Protein AF-A0A3P8GX18-F1 (afdb_monomer)

Secondary structure (DSSP, 8-state):
---PPTT-EEEE----B-SS-B-PPPPPEEEEPPPPP-----EEEEEEEEETTEEEEEEE-TTSS--HHHHTTEEEEEEEEEEEESTTPPPEEEEEETHHHH--SSSSS------TTTTSHHHHHHHT---TT---EEEEEEEGGGTEEEEEE--PPTT-EEEEEEEEEETTEEEEEPSSPEEEEPPPTT--

Organism: NCBI:txid31246

Structure (mmCIF, N/CA/C/O backbone):
data_AF-A0A3P8GX18-F1
#
_entry.id   AF-A0A3P8GX18-F1
#
loop_
_atom_site.group_PDB
_atom_site.id
_atom_site.type_symbol
_atom_site.label_atom_id
_atom_site.label_alt_id
_atom_site.label_comp_id
_atom_site.label_asym_id
_atom_site.label_entity_id
_atom_site.label_seq_id
_atom_site.pdbx_PDB_ins_code
_atom_site.Cartn_x
_atom_site.Cartn_y
_atom_site.Cartn_z
_atom_site.occupancy
_atom_site.B_iso_or_equiv
_atom_site.auth_seq_id
_atom_site.auth_comp_id
_atom_site.auth_asym_id
_atom_site.auth_atom_id
_atom_site.pdbx_PDB_model_num
ATOM 1 N N . MET A 1 1 ? 20.026 -8.837 -23.901 1.00 61.16 1 MET A N 1
ATOM 2 C CA . MET A 1 1 ? 20.054 -7.470 -23.339 1.00 61.16 1 MET A CA 1
ATOM 3 C C . MET A 1 1 ? 19.454 -7.540 -21.953 1.00 61.16 1 MET A C 1
ATOM 5 O O . MET A 1 1 ? 18.332 -8.012 -21.827 1.00 61.16 1 MET A O 1
ATOM 9 N N . THR A 1 2 ? 20.207 -7.160 -20.931 1.00 68.31 2 THR A N 1
ATOM 10 C CA . THR A 1 2 ? 19.733 -7.075 -19.543 1.00 68.31 2 THR A CA 1
ATOM 11 C C . THR A 1 2 ? 19.572 -5.599 -19.162 1.00 68.31 2 THR A C 1
ATOM 13 O O . THR A 1 2 ? 20.116 -4.732 -19.844 1.00 68.31 2 THR A O 1
ATOM 16 N N . ASN A 1 3 ? 18.796 -5.302 -18.116 1.00 77.44 3 ASN A N 1
ATOM 17 C CA . ASN A 1 3 ? 18.597 -3.948 -17.565 1.00 77.44 3 ASN A CA 1
ATOM 18 C C . ASN A 1 3 ? 17.880 -2.935 -18.486 1.00 77.44 3 ASN A C 1
ATOM 20 O O . ASN A 1 3 ? 18.123 -1.732 -18.4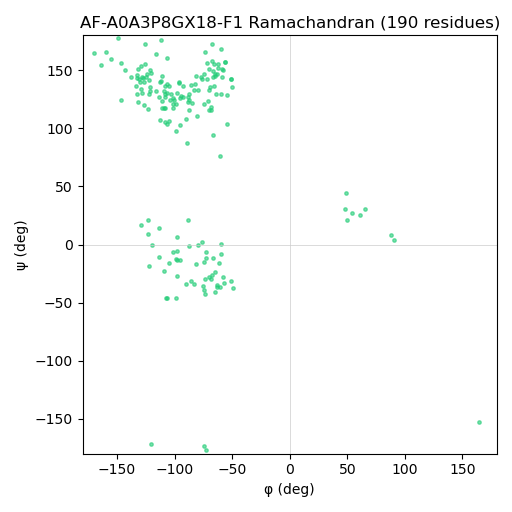06 1.00 77.44 3 ASN A O 1
ATOM 24 N N . LEU A 1 4 ? 16.972 -3.395 -19.353 1.00 83.06 4 LEU A N 1
ATOM 25 C CA . LEU A 1 4 ? 16.067 -2.490 -20.069 1.00 83.06 4 LEU A CA 1
ATOM 26 C C . LEU A 1 4 ? 15.015 -1.925 -19.105 1.00 83.06 4 LEU A C 1
ATOM 28 O O . LEU A 1 4 ? 14.507 -2.654 -18.253 1.00 83.06 4 LEU A O 1
ATOM 32 N N . LYS A 1 5 ? 14.644 -0.651 -19.267 1.00 80.12 5 LYS A N 1
ATOM 33 C CA . LYS A 1 5 ? 13.566 -0.030 -18.492 1.00 80.12 5 LYS A CA 1
ATOM 34 C C . LYS A 1 5 ? 12.236 -0.730 -18.828 1.00 80.12 5 LYS A C 1
ATOM 36 O O . LYS A 1 5 ? 11.932 -0.890 -20.011 1.00 80.12 5 LYS A O 1
ATOM 41 N N . PRO A 1 6 ? 11.441 -1.167 -17.838 1.00 79.12 6 PRO A N 1
ATOM 42 C CA . PRO A 1 6 ? 10.083 -1.671 -18.047 1.00 79.12 6 PRO A CA 1
ATOM 43 C C . PRO A 1 6 ? 9.166 -0.683 -18.767 1.00 79.12 6 PRO A C 1
ATOM 45 O O . PRO A 1 6 ? 9.405 0.527 -18.740 1.00 79.12 6 PRO A O 1
ATOM 48 N N . SER A 1 7 ? 8.113 -1.201 -19.405 1.00 78.75 7 SER A N 1
ATOM 49 C CA . SER A 1 7 ? 7.120 -0.426 -20.172 1.00 78.75 7 SER A CA 1
ATOM 50 C C . SER A 1 7 ? 7.716 0.557 -21.193 1.00 78.75 7 SER A C 1
ATOM 52 O O . SER A 1 7 ? 7.047 1.505 -21.604 1.00 78.75 7 SER A O 1
ATOM 54 N N . THR A 1 8 ? 8.961 0.352 -21.620 1.00 84.75 8 THR A N 1
ATOM 55 C CA . THR A 1 8 ? 9.724 1.309 -22.423 1.00 84.75 8 THR A CA 1
ATOM 56 C C . THR A 1 8 ? 9.862 0.804 -23.846 1.00 84.75 8 THR A C 1
ATOM 58 O O . THR A 1 8 ? 10.127 -0.372 -24.103 1.00 84.75 8 THR A O 1
ATOM 61 N N . ARG A 1 9 ? 9.666 1.722 -24.788 1.00 92.88 9 ARG A N 1
ATOM 62 C CA . ARG A 1 9 ? 9.771 1.464 -26.216 1.00 92.88 9 ARG A CA 1
ATOM 63 C C . ARG A 1 9 ? 11.208 1.683 -26.675 1.00 92.88 9 ARG A C 1
ATOM 65 O O . ARG A 1 9 ? 11.749 2.773 -26.514 1.00 92.88 9 ARG A O 1
ATOM 72 N N . TYR A 1 10 ? 11.800 0.654 -27.265 1.00 94.62 10 TYR A N 1
ATOM 73 C CA . TYR A 1 10 ? 13.154 0.670 -27.802 1.00 94.62 10 TYR A CA 1
ATOM 74 C C . TYR A 1 10 ? 13.119 0.567 -29.327 1.00 94.62 10 TYR A C 1
ATOM 76 O O . TYR A 1 10 ? 12.319 -0.178 -29.896 1.00 94.62 10 TYR A O 1
ATOM 84 N N . HIS A 1 11 ? 14.009 1.313 -29.979 1.00 95.62 11 HIS A N 1
ATOM 85 C CA . HIS A 1 11 ? 14.278 1.197 -31.409 1.00 95.62 11 HIS A CA 1
ATOM 86 C C . HIS A 1 11 ? 15.564 0.402 -31.596 1.00 95.62 11 HIS A C 1
ATOM 88 O O . HIS A 1 11 ? 16.616 0.801 -31.097 1.00 95.62 11 HIS A O 1
ATOM 94 N N . LEU A 1 12 ? 15.477 -0.720 -32.303 1.00 94.25 12 LEU A N 1
ATOM 95 C CA . LEU A 1 12 ? 16.608 -1.589 -32.584 1.00 94.25 12 LEU A CA 1
ATOM 96 C C . LEU A 1 12 ? 16.920 -1.566 -34.074 1.00 94.25 12 LEU A C 1
ATOM 98 O O . LEU A 1 12 ? 16.024 -1.595 -34.917 1.00 94.25 12 LEU A O 1
ATOM 102 N N . LYS A 1 13 ? 18.214 -1.556 -34.376 1.00 95.69 13 LYS A N 1
ATOM 103 C CA . LYS A 1 13 ? 18.764 -1.857 -35.693 1.00 95.69 13 LYS A CA 1
ATOM 104 C C . LYS A 1 13 ? 19.889 -2.860 -35.510 1.00 95.69 13 LYS A C 1
ATOM 106 O O . LYS A 1 13 ? 20.630 -2.774 -34.532 1.00 95.69 13 LYS A O 1
ATOM 111 N N . ILE A 1 14 ? 20.010 -3.797 -36.437 1.00 94.06 14 ILE A N 1
ATOM 112 C CA . ILE A 1 14 ? 21.012 -4.864 -36.379 1.00 94.06 14 ILE A CA 1
ATOM 113 C C . ILE A 1 14 ? 21.870 -4.767 -37.639 1.00 94.06 14 ILE A C 1
ATOM 115 O O . ILE A 1 14 ? 21.337 -4.568 -38.725 1.00 94.06 14 ILE A O 1
ATOM 119 N N . SER A 1 15 ? 23.188 -4.882 -37.496 1.00 96.50 15 SER A N 1
ATOM 120 C CA . SER A 1 15 ? 24.122 -5.034 -38.616 1.00 96.50 15 SER A CA 1
ATOM 121 C C . SER A 1 15 ? 24.959 -6.293 -38.394 1.00 96.50 15 SER A C 1
ATOM 123 O O . SER A 1 15 ? 25.275 -6.634 -37.252 1.00 96.50 15 SER A O 1
ATOM 125 N N . ALA A 1 16 ? 25.274 -6.999 -39.478 1.00 96.19 16 ALA A N 1
ATOM 126 C CA . ALA A 1 16 ? 26.168 -8.150 -39.460 1.00 96.19 16 ALA A CA 1
ATOM 127 C C . ALA A 1 16 ? 27.604 -7.698 -39.755 1.00 96.19 16 ALA A C 1
ATOM 129 O O . ALA A 1 16 ? 27.817 -6.914 -40.678 1.00 96.19 16 ALA A O 1
ATOM 130 N N . CYS A 1 17 ? 28.577 -8.215 -39.003 1.00 96.31 17 CYS A N 1
ATOM 131 C CA . CYS A 1 17 ? 29.996 -7.901 -39.171 1.00 96.31 17 CYS A CA 1
ATOM 132 C C . CYS A 1 17 ? 30.814 -9.158 -39.472 1.00 96.31 17 CYS A C 1
ATOM 134 O O . CYS A 1 17 ? 30.493 -10.240 -38.978 1.00 96.31 17 CYS A O 1
ATOM 136 N N . ASN A 1 18 ? 31.875 -8.999 -40.258 1.00 95.81 18 ASN A N 1
ATOM 137 C CA . ASN A 1 18 ? 32.943 -9.980 -40.436 1.00 95.81 18 ASN A CA 1
ATOM 138 C C . ASN A 1 18 ? 34.295 -9.366 -40.013 1.00 95.81 18 ASN A C 1
ATOM 140 O O . ASN A 1 18 ? 34.330 -8.262 -39.471 1.00 95.81 18 ASN A O 1
ATOM 144 N N . ASP A 1 19 ? 35.401 -10.070 -40.264 1.00 96.56 19 ASP A N 1
ATOM 145 C CA . ASP A 1 19 ? 36.753 -9.641 -39.860 1.00 96.56 19 ASP A CA 1
ATOM 146 C C . ASP A 1 19 ? 37.259 -8.373 -40.574 1.00 96.56 19 ASP A C 1
ATOM 148 O O . ASP A 1 19 ? 38.278 -7.806 -40.178 1.00 96.56 19 ASP A O 1
ATOM 152 N N . TYR A 1 20 ? 36.567 -7.924 -41.623 1.00 94.19 20 TYR A N 1
ATOM 153 C CA . TYR A 1 20 ? 36.936 -6.753 -42.415 1.00 94.19 20 TYR A CA 1
ATOM 154 C C . TYR A 1 20 ? 36.024 -5.559 -42.129 1.00 94.19 20 TYR A C 1
ATOM 156 O O . TYR A 1 20 ? 36.518 -4.447 -41.948 1.00 94.19 20 TYR A O 1
ATOM 164 N N . GLU A 1 21 ? 34.704 -5.770 -42.089 1.00 95.44 21 GLU A N 1
ATOM 165 C CA . GLU A 1 21 ? 33.730 -4.694 -41.908 1.00 95.44 21 GLU A CA 1
ATOM 166 C C . GLU A 1 21 ? 32.358 -5.162 -41.396 1.00 95.44 21 GLU A C 1
ATOM 168 O O . GLU A 1 21 ? 32.001 -6.343 -41.425 1.00 95.44 21 GLU A O 1
ATOM 173 N N . CYS A 1 22 ? 31.564 -4.186 -40.951 1.00 97.06 22 CYS A N 1
ATOM 174 C CA . CYS A 1 22 ? 30.137 -4.338 -40.693 1.00 97.06 22 CYS A CA 1
ATOM 175 C C . CYS A 1 22 ? 29.324 -3.858 -41.896 1.00 97.06 22 CYS A C 1
ATOM 177 O O . CYS A 1 22 ? 29.609 -2.806 -42.466 1.00 97.06 22 CYS A O 1
ATOM 179 N N . GLY A 1 23 ? 28.272 -4.596 -42.242 1.00 95.56 23 GLY A N 1
ATOM 180 C CA . GLY A 1 23 ? 27.346 -4.220 -43.302 1.00 95.56 23 GLY A CA 1
ATOM 181 C C . GLY A 1 23 ? 26.391 -3.090 -42.907 1.00 95.56 23 GLY A C 1
ATOM 182 O O . GLY A 1 23 ? 26.453 -2.503 -41.821 1.00 95.56 23 GLY A O 1
ATOM 183 N N . THR A 1 24 ? 25.442 -2.798 -43.794 1.00 96.31 24 THR A N 1
ATOM 184 C CA . THR A 1 24 ? 24.378 -1.827 -43.519 1.00 96.31 24 THR A CA 1
ATOM 185 C C . THR A 1 24 ? 23.465 -2.314 -42.392 1.00 96.31 24 THR A C 1
ATOM 187 O O . THR A 1 24 ? 23.183 -3.505 -42.259 1.00 96.31 24 THR A O 1
ATOM 190 N N . PHE A 1 25 ? 22.986 -1.378 -41.575 1.00 97.00 25 PHE A N 1
ATOM 191 C CA . PHE A 1 25 ? 21.965 -1.665 -40.574 1.00 97.00 25 PHE A CA 1
ATOM 192 C C . PHE A 1 25 ? 20.636 -2.075 -41.217 1.00 97.00 25 PHE A C 1
ATOM 194 O O . PHE A 1 25 ? 20.249 -1.547 -42.257 1.00 97.00 25 PHE A O 1
ATOM 201 N N . SER A 1 26 ? 19.907 -2.959 -40.539 1.00 96.81 26 SER A N 1
ATOM 202 C CA . SER A 1 26 ? 18.515 -3.279 -40.841 1.00 96.81 26 SER A CA 1
ATOM 203 C C . SER A 1 26 ? 17.598 -2.055 -40.733 1.00 96.81 26 SER A C 1
ATOM 205 O O . SER A 1 26 ? 17.935 -1.035 -40.117 1.00 96.81 26 SER A O 1
ATOM 207 N N . GLU A 1 27 ? 16.370 -2.220 -41.223 1.00 96.69 27 GLU A N 1
ATOM 208 C CA . GLU A 1 27 ? 15.257 -1.338 -40.874 1.00 96.69 27 GLU A CA 1
ATOM 209 C C . GLU A 1 27 ? 15.039 -1.267 -39.353 1.00 96.69 27 GLU A C 1
ATOM 211 O O . GLU A 1 27 ? 15.441 -2.166 -38.601 1.00 96.69 27 GLU A O 1
ATOM 216 N N . VAL A 1 28 ? 14.412 -0.175 -38.896 1.00 96.31 28 VAL A N 1
ATOM 217 C CA . VAL A 1 28 ? 14.092 0.019 -37.474 1.00 96.31 28 VAL A CA 1
ATOM 218 C C . VAL A 1 28 ? 13.029 -0.985 -37.049 1.00 96.31 28 VAL A C 1
ATOM 220 O O . VAL A 1 28 ? 11.889 -0.917 -37.506 1.00 96.31 28 VAL A O 1
ATOM 223 N N . LEU A 1 29 ? 13.368 -1.844 -36.092 1.00 95.75 29 LEU A N 1
ATOM 224 C CA . LEU A 1 29 ? 12.385 -2.614 -35.343 1.00 95.75 29 LEU A CA 1
ATOM 225 C C . LEU A 1 29 ? 12.036 -1.872 -34.052 1.00 95.75 29 LEU A C 1
ATOM 227 O O . LEU A 1 29 ? 12.915 -1.509 -33.268 1.00 95.75 29 LEU A O 1
ATOM 231 N N . GLN A 1 30 ? 10.745 -1.668 -33.814 1.00 95.62 30 GLN A N 1
ATOM 232 C CA . GLN A 1 30 ? 10.241 -1.098 -32.572 1.00 95.62 30 GLN A CA 1
ATOM 233 C C . GLN A 1 30 ? 9.718 -2.219 -31.674 1.00 95.62 30 GLN A C 1
ATOM 235 O O . GLN A 1 30 ? 8.852 -2.990 -32.078 1.00 95.62 30 GLN A O 1
ATOM 240 N N . VAL A 1 31 ? 10.230 -2.297 -30.449 1.00 93.38 31 VAL A N 1
ATOM 241 C CA . VAL A 1 31 ? 9.770 -3.255 -29.432 1.00 93.38 31 VAL A CA 1
ATOM 242 C C . VAL A 1 31 ? 9.464 -2.520 -28.136 1.00 93.38 31 VAL A C 1
ATOM 244 O O . VAL A 1 31 ? 10.035 -1.464 -27.864 1.00 93.38 31 VAL A O 1
ATOM 247 N N . GLN A 1 32 ? 8.570 -3.072 -27.322 1.00 90.94 32 GLN A N 1
ATOM 248 C CA . GLN A 1 32 ? 8.257 -2.543 -25.999 1.00 90.94 32 GLN A CA 1
ATOM 249 C C . GLN A 1 32 ? 8.523 -3.614 -24.947 1.00 90.94 32 GLN A C 1
ATOM 251 O O . GLN A 1 32 ? 8.111 -4.762 -25.106 1.00 90.94 32 GLN A O 1
ATOM 256 N N . THR A 1 33 ? 9.230 -3.245 -23.883 1.00 86.81 33 THR A N 1
ATOM 257 C CA . THR A 1 33 ? 9.432 -4.126 -22.729 1.00 86.81 33 THR A CA 1
ATOM 258 C C . THR A 1 33 ? 8.134 -4.299 -21.947 1.00 86.81 33 THR A C 1
ATOM 260 O O . THR A 1 33 ? 7.284 -3.405 -21.912 1.00 86.81 33 THR A O 1
ATOM 263 N N . LEU A 1 34 ? 7.982 -5.453 -21.295 1.00 81.00 34 LEU A N 1
ATOM 264 C CA . LEU A 1 34 ? 6.842 -5.707 -20.418 1.00 81.00 34 LEU A CA 1
ATOM 265 C C . LEU A 1 34 ? 6.832 -4.726 -19.228 1.00 81.00 34 LEU A C 1
ATOM 267 O O . LEU A 1 34 ? 7.885 -4.199 -18.847 1.00 81.00 34 LEU A O 1
ATOM 271 N N . PRO A 1 35 ? 5.658 -4.475 -18.624 1.00 72.31 35 PRO A N 1
ATOM 272 C CA . PRO A 1 35 ? 5.581 -3.769 -17.355 1.00 72.31 35 PRO A CA 1
ATOM 273 C C . PRO A 1 35 ? 6.363 -4.495 -16.262 1.00 72.31 35 PRO A C 1
ATOM 275 O O . PRO A 1 35 ? 6.470 -5.718 -16.269 1.00 72.31 35 PRO A O 1
ATOM 278 N N . HIS A 1 36 ? 6.872 -3.737 -15.293 1.00 70.81 36 HIS A N 1
ATOM 279 C CA . HIS A 1 36 ? 7.533 -4.317 -14.129 1.00 70.81 36 HIS A CA 1
ATOM 280 C C . HIS A 1 36 ? 6.520 -5.113 -13.295 1.00 70.81 36 HIS A C 1
ATOM 282 O O . HIS A 1 36 ? 5.406 -4.626 -13.072 1.00 70.81 36 HIS A O 1
ATOM 288 N N . GLU A 1 37 ? 6.886 -6.303 -12.818 1.00 70.00 37 GLU A N 1
ATOM 289 C CA . GLU A 1 37 ? 6.057 -7.060 -11.878 1.00 70.00 37 GLU A CA 1
ATOM 290 C C . GLU A 1 37 ? 6.144 -6.431 -10.484 1.00 70.00 37 GLU A C 1
ATOM 292 O O . GLU A 1 37 ? 7.214 -6.315 -9.896 1.00 70.00 37 GLU A O 1
ATOM 297 N N . LEU A 1 38 ? 5.006 -6.006 -9.937 1.00 70.75 38 LEU A N 1
ATOM 298 C CA . LEU A 1 38 ? 4.952 -5.422 -8.598 1.00 70.75 38 LEU A CA 1
ATOM 299 C C . LEU A 1 38 ? 4.725 -6.546 -7.593 1.00 70.75 38 LEU A C 1
ATOM 301 O O . LEU A 1 38 ? 3.583 -6.880 -7.296 1.00 70.75 38 LEU A O 1
ATOM 305 N N . LEU A 1 39 ? 5.807 -7.163 -7.126 1.00 72.75 39 LEU A N 1
ATOM 306 C CA . LEU A 1 39 ? 5.732 -8.301 -6.200 1.00 72.75 39 LEU A CA 1
ATOM 307 C C . LEU A 1 39 ? 5.938 -7.908 -4.735 1.00 72.75 39 LEU A C 1
ATOM 309 O O . LEU A 1 39 ? 5.664 -8.705 -3.843 1.00 72.75 39 LEU A O 1
ATOM 313 N N . LYS A 1 40 ? 6.422 -6.692 -4.474 1.00 84.00 40 LYS A N 1
ATOM 314 C CA . LYS A 1 40 ? 6.701 -6.227 -3.116 1.00 84.00 40 LYS A CA 1
ATOM 315 C C . LYS A 1 40 ? 5.432 -5.731 -2.432 1.00 84.00 40 LYS A C 1
ATOM 317 O O . LYS A 1 40 ? 4.589 -5.089 -3.057 1.00 84.00 40 LYS A O 1
ATOM 322 N N . THR A 1 41 ? 5.349 -5.970 -1.130 1.00 90.19 41 THR A N 1
ATOM 323 C CA . THR A 1 41 ? 4.326 -5.415 -0.237 1.00 90.19 41 THR A CA 1
ATOM 324 C C . THR A 1 41 ? 4.997 -4.846 1.009 1.00 90.19 41 THR A C 1
ATOM 326 O O . THR A 1 41 ? 6.020 -5.394 1.426 1.00 90.19 41 THR A O 1
ATOM 329 N N . PRO A 1 42 ? 4.417 -3.822 1.657 1.00 91.94 42 PRO A N 1
ATOM 330 C CA . PRO A 1 42 ? 4.817 -3.442 3.007 1.00 91.94 42 PRO A CA 1
ATOM 331 C C . PRO A 1 42 ? 4.822 -4.651 3.945 1.00 91.94 42 PRO A C 1
ATOM 333 O O . PRO A 1 42 ? 3.971 -5.539 3.831 1.00 91.94 42 PRO A O 1
ATOM 336 N N . SER A 1 43 ? 5.793 -4.692 4.851 1.00 92.50 43 SER A N 1
ATOM 337 C CA . SER A 1 43 ? 6.031 -5.831 5.743 1.00 92.50 43 SER A CA 1
ATOM 338 C C . SER A 1 43 ? 6.049 -5.400 7.209 1.00 92.50 43 SER A C 1
ATOM 340 O O . SER A 1 43 ? 5.980 -4.208 7.505 1.00 92.50 43 SER A O 1
ATOM 342 N N . LEU A 1 44 ? 6.108 -6.371 8.132 1.00 93.25 44 LEU A N 1
ATOM 343 C CA . LEU A 1 44 ? 6.177 -6.130 9.583 1.00 93.25 44 LEU A CA 1
ATOM 344 C C . LEU A 1 44 ? 5.113 -5.131 10.069 1.00 93.25 44 LEU A C 1
ATOM 346 O O . LEU A 1 44 ? 5.403 -4.195 10.818 1.00 93.25 44 LEU A O 1
ATOM 350 N N . ILE A 1 45 ? 3.889 -5.320 9.577 1.00 95.50 45 ILE A N 1
ATOM 351 C CA . ILE A 1 45 ? 2.744 -4.487 9.927 1.00 95.50 45 ILE A CA 1
ATOM 352 C C . ILE A 1 45 ? 2.372 -4.785 11.376 1.00 95.50 45 ILE A C 1
ATOM 354 O O . ILE A 1 45 ? 2.290 -5.944 11.771 1.00 95.50 45 ILE A O 1
ATOM 358 N N . SER A 1 46 ? 2.158 -3.741 12.164 1.00 95.50 46 SER A N 1
ATOM 359 C CA . SER A 1 46 ? 1.673 -3.851 13.532 1.00 95.50 46 SER A CA 1
ATOM 360 C C . SER A 1 46 ? 0.726 -2.710 13.864 1.00 95.50 46 SER A C 1
ATOM 362 O O . SER A 1 46 ? 0.837 -1.602 13.327 1.00 95.50 46 SER A O 1
ATOM 364 N N . VAL A 1 47 ? -0.218 -2.985 14.762 1.00 95.31 47 VAL A N 1
ATOM 365 C CA . VAL A 1 47 ? -1.185 -1.995 15.236 1.00 95.31 47 VAL A CA 1
ATOM 366 C C . VAL A 1 47 ? -1.094 -1.860 16.747 1.00 95.31 47 VAL A C 1
ATOM 368 O O . VAL A 1 47 ? -1.142 -2.835 17.491 1.00 95.31 47 VAL A O 1
ATOM 371 N N . THR A 1 48 ? -0.981 -0.623 17.219 1.00 93.94 48 THR A N 1
ATOM 372 C CA . THR A 1 48 ? -1.152 -0.263 18.626 1.00 93.94 48 THR A CA 1
ATOM 373 C C . THR A 1 48 ? -2.458 0.501 18.778 1.00 93.94 48 THR A C 1
ATOM 375 O O . THR A 1 48 ? -2.631 1.585 18.219 1.00 93.94 48 THR A O 1
ATOM 378 N N . VAL A 1 49 ? -3.385 -0.063 19.545 1.00 91.81 49 VAL A N 1
ATOM 379 C CA . VAL A 1 49 ? -4.667 0.574 19.852 1.00 91.81 49 VAL A CA 1
ATOM 380 C C . VAL A 1 49 ? -4.470 1.505 21.044 1.00 91.81 49 VAL A C 1
ATOM 382 O O . VAL A 1 49 ? -4.023 1.065 22.099 1.00 91.81 49 VAL A O 1
ATOM 385 N N . HIS A 1 50 ? -4.764 2.794 20.868 1.00 85.12 50 HIS A N 1
ATOM 386 C CA . HIS A 1 50 ? -4.613 3.791 21.930 1.00 85.12 50 HIS A CA 1
ATOM 387 C C . HIS A 1 50 ? -5.938 4.093 22.627 1.00 85.12 50 HIS A C 1
ATOM 389 O O . HIS A 1 50 ? -5.971 4.198 23.846 1.00 85.12 50 HIS A O 1
ATOM 395 N N . GLN A 1 51 ? -7.004 4.292 21.850 1.00 80.12 51 GLN A N 1
ATOM 396 C CA . GLN A 1 51 ? -8.342 4.648 22.334 1.00 80.12 51 GLN A CA 1
ATOM 397 C C . GLN A 1 51 ? -9.405 4.072 21.390 1.00 80.12 51 GLN A C 1
ATOM 399 O O . GLN A 1 51 ? -9.076 3.503 20.345 1.00 80.12 51 GLN A O 1
ATOM 404 N N . ALA A 1 52 ? -10.680 4.281 21.728 1.00 85.00 52 ALA A N 1
ATOM 405 C CA . ALA A 1 52 ? -11.826 3.698 21.031 1.00 85.00 52 ALA A CA 1
ATOM 406 C C . ALA A 1 52 ? -11.884 4.054 19.540 1.00 85.00 52 ALA A C 1
ATOM 408 O O . ALA A 1 52 ? -12.357 3.278 18.719 1.00 85.00 52 ALA A O 1
ATOM 409 N N . ASN A 1 53 ? -11.334 5.208 19.176 1.00 84.00 53 ASN A N 1
ATOM 410 C CA . ASN A 1 53 ? -11.320 5.713 17.812 1.00 84.00 53 ASN A CA 1
ATOM 411 C C . ASN A 1 53 ? -9.907 5.995 17.287 1.00 84.00 53 ASN A C 1
ATOM 413 O O . ASN A 1 53 ? -9.781 6.602 16.225 1.00 84.00 53 ASN A O 1
ATOM 417 N N . LYS A 1 54 ? -8.851 5.602 18.016 1.00 84.88 54 LYS A N 1
ATOM 418 C CA . LYS A 1 54 ? -7.470 5.995 17.711 1.00 84.88 54 LYS A CA 1
ATOM 419 C C . LYS A 1 54 ? -6.513 4.816 17.727 1.00 84.88 54 LYS A C 1
ATOM 421 O O . LYS A 1 54 ? -6.311 4.174 18.761 1.00 84.88 54 LYS A O 1
ATOM 426 N N . VAL A 1 55 ? -5.842 4.611 16.599 1.00 89.56 55 VAL A N 1
ATOM 427 C CA . VAL A 1 55 ? -4.837 3.559 16.431 1.00 89.56 55 VAL A CA 1
ATOM 428 C C . VAL A 1 55 ? -3.571 4.102 15.787 1.00 89.56 55 VAL A C 1
ATOM 430 O O . VAL A 1 55 ? -3.613 4.995 14.940 1.00 89.56 55 VAL A O 1
ATOM 433 N N . LYS A 1 56 ? -2.434 3.542 16.186 1.00 90.19 56 LYS A N 1
ATOM 434 C CA . LYS A 1 56 ? -1.151 3.734 15.520 1.00 90.19 56 LYS A CA 1
ATOM 435 C C . LYS A 1 56 ? -0.834 2.482 14.716 1.00 90.19 56 LYS A C 1
ATOM 437 O O . LYS A 1 56 ? -0.789 1.392 15.275 1.00 90.19 56 LYS A O 1
ATOM 442 N N . ILE A 1 57 ? -0.600 2.649 13.423 1.00 91.94 57 ILE A N 1
ATOM 443 C CA . ILE A 1 57 ? -0.189 1.583 12.511 1.00 91.94 57 ILE A CA 1
ATOM 444 C C . ILE A 1 57 ? 1.283 1.794 12.192 1.00 91.94 57 ILE A C 1
ATOM 446 O O . ILE A 1 57 ? 1.668 2.893 11.801 1.00 91.94 57 ILE A O 1
ATOM 450 N N . SER A 1 58 ? 2.097 0.755 12.322 1.00 92.06 58 SER A N 1
ATOM 451 C CA . SER A 1 58 ? 3.510 0.773 11.954 1.00 92.06 58 SER A CA 1
ATOM 452 C C . SER A 1 58 ? 3.795 -0.314 10.924 1.00 92.06 58 SER A C 1
ATOM 454 O O . SER A 1 58 ? 3.232 -1.397 11.007 1.00 92.06 58 SER A O 1
ATOM 456 N N . PHE A 1 59 ? 4.647 -0.035 9.941 1.00 92.88 59 PHE A N 1
ATOM 457 C CA . PHE A 1 59 ? 5.028 -0.995 8.903 1.00 92.88 59 PHE A CA 1
ATOM 458 C C . PHE A 1 59 ? 6.392 -0.653 8.306 1.00 92.88 59 PHE A C 1
ATOM 460 O O . PHE A 1 59 ? 6.855 0.484 8.390 1.00 92.88 59 PHE A O 1
ATOM 467 N N . PHE A 1 60 ? 7.033 -1.637 7.689 1.00 90.81 60 PHE A N 1
ATOM 468 C CA . PHE A 1 60 ? 8.306 -1.485 6.998 1.00 90.81 60 PHE A CA 1
ATOM 469 C C . PHE A 1 60 ? 8.082 -1.281 5.504 1.00 90.81 60 PHE A C 1
ATOM 471 O O . PHE A 1 60 ? 7.215 -1.922 4.898 1.00 90.81 60 PHE A O 1
ATOM 478 N N . SER A 1 61 ? 8.873 -0.388 4.910 1.00 86.88 61 SER A N 1
ATOM 479 C CA . SER A 1 61 ? 8.808 -0.096 3.482 1.00 86.88 61 SER A CA 1
ATOM 480 C C . SER A 1 61 ? 10.164 -0.221 2.800 1.00 86.88 61 SER A C 1
ATOM 482 O O . SER A 1 61 ? 11.082 0.551 3.067 1.00 86.88 61 SER A O 1
ATOM 484 N N . ASP A 1 62 ? 10.230 -1.126 1.825 1.00 77.69 62 ASP A N 1
ATOM 485 C CA . ASP A 1 62 ? 11.384 -1.324 0.944 1.00 77.69 62 ASP A CA 1
ATOM 486 C C . ASP A 1 62 ? 11.736 -0.100 0.085 1.00 77.69 62 ASP A C 1
ATOM 488 O O . ASP A 1 62 ? 12.809 -0.065 -0.504 1.00 77.69 62 ASP A O 1
ATOM 492 N N . TYR A 1 63 ? 10.834 0.878 -0.038 1.00 72.31 63 TYR A N 1
ATOM 493 C CA . TYR A 1 63 ? 11.021 2.043 -0.909 1.00 72.31 63 TYR A CA 1
ATOM 494 C C . TYR A 1 63 ? 11.534 3.288 -0.178 1.00 72.31 63 TYR A C 1
ATOM 496 O O . TYR A 1 63 ? 11.612 4.361 -0.776 1.00 72.31 63 TYR A O 1
ATOM 504 N N . ILE A 1 64 ? 11.881 3.165 1.108 1.00 65.62 64 ILE A N 1
ATOM 505 C CA . ILE A 1 64 ? 12.576 4.233 1.841 1.00 65.62 64 ILE A CA 1
ATOM 506 C C . ILE A 1 64 ? 14.049 4.303 1.410 1.00 65.62 64 ILE A C 1
ATOM 508 O O . ILE A 1 64 ? 14.568 5.405 1.217 1.00 65.62 64 ILE A O 1
ATOM 512 N N . ASP A 1 65 ? 14.675 3.144 1.193 1.00 58.06 65 ASP A N 1
ATOM 513 C CA . ASP A 1 65 ? 16.030 3.013 0.659 1.00 58.06 65 ASP A CA 1
ATOM 514 C C . ASP A 1 65 ? 15.973 2.919 -0.865 1.00 58.06 65 ASP A C 1
ATOM 516 O O . ASP A 1 65 ? 15.475 1.964 -1.457 1.00 58.06 65 ASP A O 1
ATOM 520 N N . ARG A 1 66 ? 16.401 3.998 -1.510 1.00 56.03 66 ARG A N 1
ATOM 521 C CA . ARG A 1 66 ? 16.094 4.304 -2.906 1.00 56.03 66 ARG A CA 1
ATOM 522 C C . ARG A 1 66 ? 16.825 3.383 -3.885 1.00 56.03 66 ARG A C 1
ATOM 524 O O . ARG A 1 66 ? 18.045 3.438 -3.979 1.00 56.03 66 ARG A O 1
ATOM 531 N N . ASP A 1 67 ? 16.058 2.716 -4.740 1.00 54.84 67 ASP A N 1
ATOM 532 C CA . ASP A 1 67 ? 16.423 2.550 -6.148 1.00 54.84 67 ASP A CA 1
ATOM 533 C C . ASP A 1 67 ? 15.598 3.572 -6.947 1.00 54.84 67 ASP A C 1
ATOM 535 O O . ASP A 1 67 ? 14.362 3.525 -6.947 1.00 54.84 67 ASP A O 1
ATOM 539 N N . GLU A 1 68 ? 16.281 4.507 -7.614 1.00 53.19 68 GLU A N 1
ATOM 540 C CA . GLU A 1 68 ? 15.713 5.684 -8.305 1.00 53.19 68 GLU A CA 1
ATOM 541 C C . GLU A 1 68 ? 14.566 5.316 -9.270 1.00 53.19 68 GLU A C 1
ATOM 543 O O . GLU A 1 68 ? 13.573 6.032 -9.419 1.00 53.19 68 GLU A O 1
ATOM 548 N N . TYR A 1 69 ? 14.652 4.118 -9.851 1.00 54.88 69 TYR A N 1
ATOM 549 C CA . TYR A 1 69 ? 13.658 3.575 -10.766 1.00 54.88 69 TYR A CA 1
ATOM 550 C C . TYR A 1 69 ? 12.272 3.356 -10.134 1.00 54.88 69 TYR A C 1
ATOM 552 O O . TYR A 1 69 ? 11.246 3.558 -10.789 1.00 54.88 69 TYR A O 1
ATOM 560 N N . TYR A 1 70 ? 12.216 2.936 -8.869 1.00 58.59 70 TYR A N 1
ATOM 561 C CA . TYR A 1 70 ? 10.945 2.657 -8.200 1.00 58.59 70 TYR A CA 1
ATOM 562 C C . TYR A 1 70 ? 10.328 3.905 -7.587 1.00 58.59 70 TYR A C 1
ATOM 564 O O . TYR A 1 70 ? 9.102 4.031 -7.563 1.00 58.59 70 TYR A O 1
ATOM 572 N N . THR A 1 71 ? 11.167 4.843 -7.143 1.00 60.34 71 THR A N 1
ATOM 573 C CA . THR A 1 71 ? 10.712 6.123 -6.598 1.00 60.34 71 THR A CA 1
ATOM 574 C C . THR A 1 71 ? 9.968 6.957 -7.635 1.00 60.34 71 THR A C 1
ATOM 576 O O . THR A 1 71 ? 8.980 7.593 -7.289 1.00 60.34 71 THR A O 1
ATOM 579 N N . GLU A 1 72 ? 10.361 6.904 -8.914 1.00 60.16 72 GLU A N 1
ATOM 580 C CA . GLU A 1 72 ? 9.648 7.628 -9.979 1.00 60.16 72 GLU A CA 1
ATOM 581 C C . GLU A 1 72 ? 8.242 7.069 -10.247 1.00 60.16 72 GLU A C 1
ATOM 583 O O . GLU A 1 72 ? 7.368 7.796 -10.715 1.00 60.16 72 GLU A O 1
ATOM 588 N N . GLN A 1 73 ? 8.000 5.787 -9.958 1.00 72.56 73 GLN A N 1
ATOM 589 C CA . GLN A 1 73 ? 6.712 5.142 -10.228 1.00 72.56 73 GLN A CA 1
ATOM 590 C C . GLN A 1 73 ? 5.801 5.074 -9.015 1.00 72.56 73 GLN A C 1
ATOM 592 O O . GLN A 1 73 ? 4.585 5.005 -9.190 1.00 72.56 73 GLN A O 1
ATOM 597 N N . MET A 1 74 ? 6.353 5.061 -7.807 1.00 78.75 74 MET A N 1
ATOM 598 C CA . MET A 1 74 ? 5.579 4.976 -6.580 1.00 78.75 74 MET A CA 1
ATOM 599 C C . MET A 1 74 ? 5.005 6.346 -6.202 1.00 78.75 74 MET A C 1
ATOM 601 O O . MET A 1 74 ? 5.694 7.360 -6.208 1.00 78.75 74 MET A O 1
ATOM 605 N N . LYS A 1 75 ? 3.720 6.376 -5.856 1.00 80.25 75 LYS A N 1
ATOM 606 C CA . LYS A 1 75 ? 2.988 7.578 -5.441 1.00 80.25 75 LYS A CA 1
ATOM 607 C C . LYS A 1 75 ? 2.637 7.598 -3.961 1.00 80.25 75 LYS A C 1
ATOM 609 O O . LYS A 1 75 ? 2.484 8.683 -3.408 1.00 80.25 75 LYS A O 1
ATOM 614 N N . GLY A 1 76 ? 2.568 6.441 -3.307 1.00 84.56 76 GLY A N 1
ATOM 615 C CA . GLY A 1 76 ? 2.254 6.367 -1.885 1.00 84.56 76 GLY A CA 1
ATOM 616 C C . GLY A 1 76 ? 1.852 4.972 -1.438 1.00 84.56 76 GLY A C 1
ATOM 617 O O . GLY A 1 76 ? 2.243 3.974 -2.042 1.00 84.56 76 GLY A O 1
ATOM 618 N N . TYR A 1 77 ? 1.047 4.917 -0.386 1.00 88.81 77 TYR A N 1
ATOM 619 C CA . TYR A 1 77 ? 0.560 3.695 0.242 1.00 88.81 77 TYR A CA 1
ATOM 620 C C . TYR A 1 77 ? -0.960 3.748 0.328 1.00 88.81 77 TYR A C 1
ATOM 622 O O . TYR A 1 77 ? -1.527 4.795 0.638 1.00 88.81 77 TYR A O 1
ATOM 630 N N . LEU A 1 78 ? -1.614 2.618 0.075 1.00 89.31 78 LEU A N 1
ATOM 631 C CA . LEU A 1 78 ? -3.045 2.453 0.291 1.00 89.31 78 LEU A CA 1
ATOM 632 C C . LEU A 1 78 ? -3.246 1.530 1.483 1.00 89.31 78 LEU A C 1
ATOM 634 O O . LEU A 1 78 ? -2.856 0.363 1.449 1.00 89.31 78 LEU A O 1
ATOM 638 N N . ILE A 1 79 ? -3.860 2.073 2.523 1.00 90.50 79 ILE A N 1
ATOM 639 C CA . ILE A 1 79 ? -4.235 1.368 3.735 1.00 90.50 79 ILE A CA 1
ATOM 640 C C . ILE A 1 79 ? -5.712 1.017 3.612 1.00 90.50 79 ILE A C 1
ATOM 642 O O . ILE A 1 79 ? -6.548 1.907 3.461 1.00 90.50 79 ILE A O 1
ATOM 646 N N . LYS A 1 80 ? -6.037 -0.271 3.679 1.00 90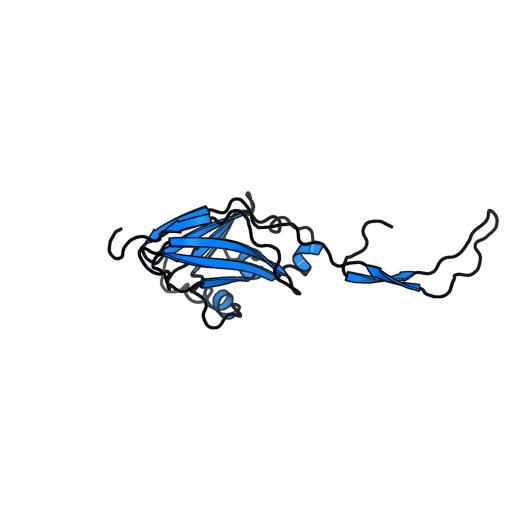.88 80 LYS A N 1
ATOM 647 C CA . LYS A 1 80 ? -7.409 -0.772 3.685 1.00 90.88 80 LYS A CA 1
ATOM 648 C C . LYS A 1 80 ? -7.708 -1.405 5.037 1.00 90.88 80 LYS A C 1
ATOM 650 O O . LYS A 1 80 ? -6.984 -2.292 5.478 1.00 90.88 80 LYS A O 1
ATOM 655 N N . LEU A 1 81 ? -8.791 -0.960 5.652 1.00 91.19 81 LEU A N 1
ATOM 656 C CA . LEU A 1 81 ? -9.364 -1.501 6.874 1.00 91.19 81 LEU A CA 1
ATOM 657 C C . LEU A 1 81 ? -10.712 -2.120 6.512 1.00 91.19 81 LEU A C 1
ATOM 659 O O . LEU A 1 81 ? -11.660 -1.397 6.212 1.00 91.19 81 LEU A O 1
ATOM 663 N N . SER A 1 82 ? -10.786 -3.448 6.496 1.00 92.44 82 SER A N 1
ATOM 664 C CA . SER A 1 82 ? -12.042 -4.164 6.285 1.00 92.44 82 SER A CA 1
ATOM 665 C C . SER A 1 82 ? -12.686 -4.491 7.620 1.00 92.44 82 SER A C 1
ATOM 667 O O . SER A 1 82 ? -12.041 -5.034 8.515 1.00 92.44 82 SER A O 1
ATOM 669 N N . CYS A 1 83 ? -13.945 -4.109 7.767 1.00 92.94 83 CYS A N 1
ATOM 670 C CA . CYS A 1 83 ? -14.656 -4.220 9.022 1.00 92.94 83 CYS A CA 1
ATOM 671 C C . CYS A 1 83 ? -15.313 -5.598 9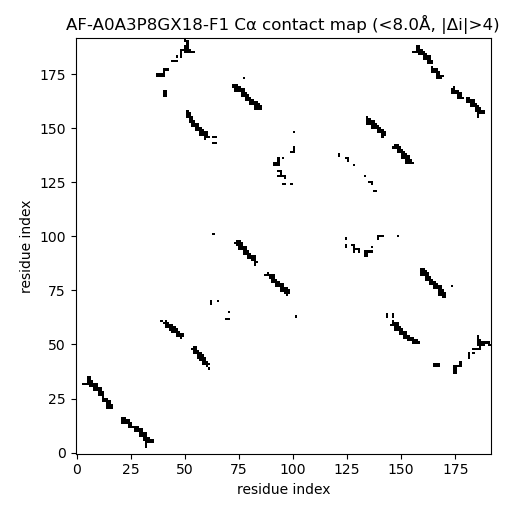.157 1.00 92.94 83 CYS A C 1
ATOM 673 O O . CYS A 1 83 ? -15.994 -6.056 8.241 1.00 92.94 83 CYS A O 1
ATOM 675 N N . ILE A 1 84 ? -15.091 -6.276 10.287 1.00 96.12 84 ILE A N 1
ATOM 676 C CA . ILE A 1 84 ? -15.577 -7.648 10.517 1.00 96.12 84 ILE A CA 1
ATOM 677 C C . ILE A 1 84 ? -16.734 -7.677 11.518 1.00 96.12 84 ILE A C 1
ATOM 679 O O . ILE A 1 84 ? -17.723 -8.376 11.302 1.00 96.12 84 ILE A O 1
ATOM 683 N N . ASP A 1 85 ? -16.600 -6.954 12.629 1.00 94.31 85 ASP A N 1
ATOM 684 C CA . ASP A 1 85 ? -17.550 -6.990 13.742 1.00 94.31 85 ASP A CA 1
ATOM 685 C C . ASP A 1 85 ? -17.640 -5.600 14.392 1.00 94.31 85 ASP A C 1
ATOM 687 O O . ASP A 1 85 ? -16.593 -5.083 14.791 1.00 94.31 85 ASP A O 1
ATOM 691 N N . PRO A 1 86 ? -18.835 -4.988 14.514 1.00 92.81 86 PRO A N 1
ATOM 692 C CA . PRO A 1 86 ? -20.161 -5.588 14.312 1.00 92.81 86 PRO A CA 1
ATOM 693 C C . PRO A 1 86 ? -20.530 -5.828 12.836 1.00 92.81 86 PRO A C 1
ATOM 695 O O . PRO A 1 86 ? -20.170 -5.022 11.984 1.00 92.81 86 PRO A O 1
ATOM 698 N N . PRO A 1 87 ? -21.293 -6.885 12.495 1.00 90.31 87 PRO A N 1
ATOM 699 C CA . PRO A 1 87 ? -21.709 -7.125 11.114 1.00 90.31 87 PRO A CA 1
ATOM 700 C C . PRO A 1 87 ? -22.417 -5.905 10.502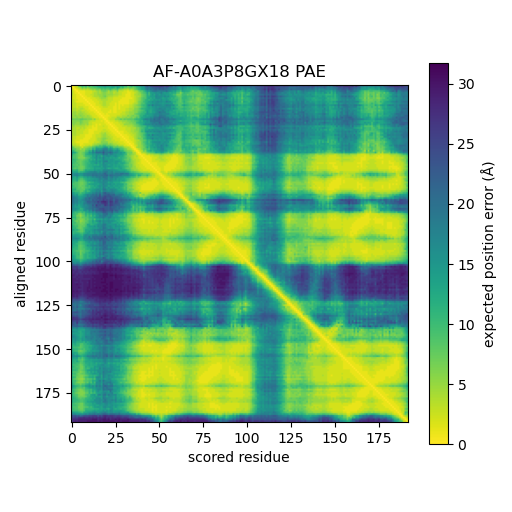 1.00 90.31 87 PRO A C 1
ATOM 702 O O . PRO A 1 87 ? -23.364 -5.375 11.080 1.00 90.31 87 PRO A O 1
ATOM 705 N N . GLY A 1 88 ? -21.972 -5.477 9.317 1.00 81.12 88 GLY A N 1
ATOM 706 C CA . GLY A 1 88 ? -22.522 -4.312 8.611 1.00 81.12 88 GLY A CA 1
ATOM 707 C C . GLY A 1 88 ? -21.835 -2.978 8.923 1.00 81.12 88 GLY A C 1
ATOM 708 O O . GLY A 1 88 ? -22.273 -1.947 8.415 1.00 81.12 88 GLY A O 1
ATOM 709 N N . CYS A 1 89 ? -20.768 -2.979 9.726 1.00 86.12 89 CYS A N 1
ATOM 710 C CA . CYS A 1 89 ? -19.893 -1.821 9.867 1.00 86.12 89 CYS A CA 1
ATOM 711 C C . CYS A 1 89 ? -19.141 -1.500 8.563 1.00 86.12 89 CYS A C 1
ATOM 713 O O . CYS A 1 89 ? -18.952 -2.354 7.696 1.00 86.12 89 CYS A O 1
ATOM 715 N N . SER A 1 90 ? -18.736 -0.239 8.415 1.00 84.19 90 SER A N 1
ATOM 716 C CA . SER A 1 90 ? -18.162 0.268 7.169 1.00 84.19 90 SER A CA 1
ATOM 717 C C . SER A 1 90 ? -16.671 -0.032 7.046 1.00 84.19 90 SER A C 1
ATOM 719 O O . SER A 1 90 ? -15.887 0.260 7.952 1.00 84.19 90 SER A O 1
ATOM 721 N N . ASP A 1 91 ? -16.282 -0.534 5.875 1.00 87.06 91 ASP A N 1
ATOM 722 C CA . ASP A 1 91 ? -14.892 -0.563 5.431 1.00 87.06 91 ASP A CA 1
ATOM 723 C C . ASP A 1 91 ? -14.335 0.856 5.294 1.00 87.06 91 ASP A C 1
ATOM 725 O O . ASP A 1 91 ? -15.049 1.813 4.982 1.00 87.06 91 ASP A O 1
ATOM 729 N N . LEU A 1 92 ? -13.024 0.969 5.468 1.00 83.69 92 LEU A N 1
ATOM 730 C CA . LEU A 1 92 ? -12.308 2.225 5.409 1.00 83.69 92 LEU A CA 1
ATOM 731 C C . LEU A 1 92 ? -11.050 2.110 4.543 1.00 83.69 92 LEU A C 1
ATOM 733 O O . LEU A 1 92 ? -10.350 1.097 4.550 1.00 83.69 92 LEU A O 1
ATOM 737 N N . GLN A 1 93 ? -10.743 3.175 3.804 1.00 83.75 93 GLN A N 1
ATOM 738 C CA . GLN A 1 93 ? -9.509 3.298 3.035 1.00 83.75 93 GLN A CA 1
ATOM 739 C C . GLN A 1 93 ? -8.831 4.633 3.321 1.00 83.75 93 GLN A C 1
ATOM 741 O O . GLN A 1 93 ? -9.489 5.668 3.430 1.00 83.75 93 GLN A O 1
ATOM 746 N N . VAL A 1 94 ? -7.506 4.595 3.437 1.00 81.75 94 VAL A N 1
ATOM 747 C CA . VAL A 1 94 ? -6.666 5.768 3.676 1.00 81.75 94 VAL A CA 1
ATOM 748 C C . VAL A 1 94 ? -5.499 5.740 2.701 1.00 81.75 94 VAL A C 1
ATOM 750 O O . VAL A 1 94 ? -4.799 4.734 2.584 1.00 81.75 94 VAL A O 1
ATOM 753 N N . TYR A 1 95 ? -5.281 6.853 2.009 1.00 82.81 95 TYR A N 1
ATOM 754 C CA . TYR A 1 95 ? -4.132 7.036 1.136 1.00 82.81 95 TYR A CA 1
ATOM 755 C C . TYR A 1 95 ? -3.071 7.879 1.834 1.00 82.81 95 TYR A C 1
ATOM 757 O O . TYR A 1 95 ? -3.353 8.980 2.297 1.00 82.81 95 TYR A O 1
ATOM 765 N N . LEU A 1 96 ? -1.846 7.362 1.897 1.00 81.50 96 LEU A N 1
ATOM 766 C CA . LEU A 1 96 ? -0.680 8.076 2.404 1.00 81.50 96 LEU A CA 1
ATOM 767 C C . LEU A 1 96 ? 0.240 8.419 1.224 1.00 81.50 96 LEU A C 1
ATOM 769 O O . LEU A 1 96 ? 0.920 7.519 0.720 1.00 81.50 96 LEU A O 1
ATOM 773 N N . PRO A 1 97 ? 0.288 9.684 0.773 1.00 79.50 97 PRO A N 1
ATOM 774 C CA . PRO A 1 97 ? 1.197 10.101 -0.289 1.00 79.50 97 PRO A CA 1
ATOM 775 C C . PRO A 1 97 ? 2.662 9.843 0.084 1.00 79.50 97 PRO A C 1
ATOM 777 O O . PRO A 1 97 ? 3.064 10.030 1.233 1.00 79.50 97 PRO A O 1
ATOM 780 N N . LEU A 1 98 ? 3.481 9.462 -0.899 1.00 77.38 98 LEU A N 1
ATOM 781 C CA . LEU A 1 98 ? 4.916 9.226 -0.709 1.00 77.38 98 LEU A CA 1
ATOM 782 C C . LEU A 1 98 ? 5.633 10.497 -0.228 1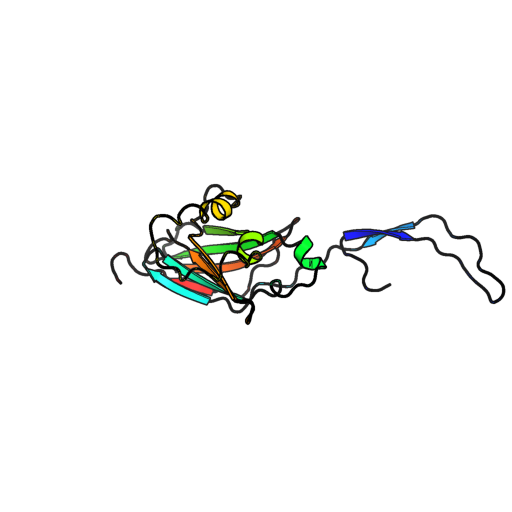.00 77.38 98 LEU A C 1
ATOM 784 O O . LEU A 1 98 ? 6.496 10.428 0.640 1.00 77.38 98 LEU A O 1
ATOM 788 N N . GLU A 1 99 ? 5.214 11.663 -0.721 1.00 72.50 99 GLU A N 1
ATOM 789 C CA . GLU A 1 99 ? 5.746 12.971 -0.313 1.00 72.50 99 GLU A CA 1
ATOM 790 C C . GLU A 1 99 ? 5.619 13.209 1.201 1.00 72.50 99 GLU A C 1
ATOM 792 O O . GLU A 1 99 ? 6.522 13.775 1.809 1.00 72.50 99 GLU A O 1
ATOM 797 N N . CYS A 1 100 ? 4.562 12.683 1.832 1.00 72.00 100 CYS A N 1
ATOM 798 C CA . CYS A 1 100 ? 4.335 12.789 3.277 1.00 72.00 100 CYS A CA 1
ATOM 799 C C . CYS A 1 100 ? 5.275 11.898 4.112 1.00 72.00 100 CYS A C 1
ATOM 801 O O . CYS A 1 100 ? 5.250 11.966 5.339 1.00 72.00 100 CYS A O 1
ATOM 803 N N . VAL A 1 101 ? 6.088 11.045 3.474 1.00 71.50 101 VAL A N 1
ATOM 804 C CA . VAL A 1 101 ? 7.063 10.166 4.143 1.00 71.50 101 VAL A CA 1
ATOM 805 C C . VAL A 1 101 ? 8.512 10.377 3.664 1.00 71.50 101 VAL A C 1
ATOM 807 O O . VAL A 1 101 ? 9.456 9.993 4.355 1.00 71.50 101 VAL A O 1
ATOM 810 N N . THR A 1 102 ? 8.738 11.004 2.504 1.00 61.97 102 THR A N 1
ATOM 811 C CA . THR A 1 102 ? 10.086 11.188 1.926 1.00 61.97 102 THR A CA 1
ATOM 812 C C . THR A 1 102 ? 10.727 12.555 2.163 1.00 61.97 102 THR A C 1
ATOM 814 O O . THR A 1 102 ? 11.933 12.675 1.940 1.00 61.97 102 THR A O 1
ATOM 817 N N . ASP A 1 103 ? 9.996 13.570 2.625 1.00 53.94 103 ASP A N 1
ATOM 818 C CA . ASP A 1 103 ? 10.557 14.903 2.888 1.00 53.94 103 ASP A CA 1
ATOM 819 C C . ASP A 1 103 ? 10.875 15.071 4.387 1.00 53.94 103 ASP A C 1
ATOM 821 O O . ASP A 1 103 ? 9.989 15.270 5.214 1.00 53.94 103 ASP A O 1
ATOM 825 N N . SER A 1 104 ? 12.142 14.870 4.770 1.00 45.84 104 SER A N 1
ATOM 826 C CA . SER A 1 104 ? 12.576 14.798 6.177 1.00 45.84 104 SER A CA 1
ATOM 827 C C . SER A 1 104 ? 13.488 15.941 6.624 1.00 45.84 104 SER A C 1
ATOM 829 O O . SER A 1 104 ? 14.098 15.818 7.684 1.00 45.84 104 SER A O 1
ATOM 831 N N . GLU A 1 105 ? 13.608 17.038 5.873 1.00 43.12 105 GLU A N 1
ATOM 832 C CA . GLU A 1 105 ? 14.337 18.225 6.362 1.00 43.12 105 GLU A CA 1
ATOM 833 C C . GLU A 1 105 ? 13.461 19.196 7.175 1.00 43.12 105 GLU A C 1
ATOM 835 O O . GLU A 1 105 ? 13.972 20.152 7.746 1.00 43.12 105 GLU A O 1
ATOM 840 N N . THR A 1 106 ? 12.164 18.917 7.346 1.00 40.19 106 THR A N 1
ATOM 841 C CA . THR A 1 106 ? 11.247 19.739 8.169 1.00 40.19 106 THR A CA 1
ATOM 842 C C . THR A 1 106 ? 10.591 19.005 9.343 1.00 40.19 106 THR A C 1
ATOM 844 O O . THR A 1 106 ? 9.866 19.626 10.109 1.00 40.19 106 THR A O 1
ATOM 847 N N . PHE A 1 107 ? 10.864 17.711 9.552 1.00 40.66 107 PHE A N 1
ATOM 848 C CA . PHE A 1 107 ? 10.117 16.895 10.529 1.00 40.66 107 PHE A CA 1
ATOM 849 C C . PHE A 1 107 ? 10.910 16.402 11.750 1.00 40.66 107 PHE A C 1
ATOM 851 O O . PHE A 1 107 ? 10.311 15.900 12.698 1.00 40.66 107 PHE A O 1
ATOM 858 N N . ALA A 1 108 ? 12.240 16.529 11.762 1.00 34.16 108 ALA A N 1
ATOM 859 C CA . ALA A 1 108 ? 13.079 15.949 12.819 1.00 34.16 108 ALA A CA 1
ATOM 860 C C . ALA A 1 108 ? 13.492 16.931 13.937 1.00 34.16 108 ALA A C 1
ATOM 862 O O . ALA A 1 108 ? 14.108 16.501 14.909 1.00 34.16 108 ALA A O 1
ATOM 863 N N . ALA A 1 109 ? 13.171 18.227 13.826 1.00 31.86 109 ALA A N 1
ATOM 864 C CA . ALA A 1 109 ? 13.615 19.247 14.787 1.00 31.86 109 ALA A CA 1
ATOM 865 C C . ALA A 1 109 ? 12.556 19.672 15.821 1.00 31.86 109 ALA A C 1
ATOM 867 O O . ALA A 1 109 ? 12.883 20.395 16.759 1.00 31.86 109 ALA A O 1
ATOM 868 N N . GLU A 1 110 ? 11.310 19.212 15.705 1.00 33.22 110 GLU A N 1
ATOM 869 C CA . GLU A 1 110 ? 10.276 19.523 16.689 1.00 33.22 110 GLU A CA 1
ATOM 870 C C . GLU A 1 110 ? 10.019 18.307 17.572 1.00 33.22 110 GLU A C 1
ATOM 872 O O . GLU A 1 110 ? 9.395 17.321 17.182 1.00 33.22 110 GLU A O 1
ATOM 877 N N . HIS A 1 111 ? 10.493 18.385 18.814 1.00 33.34 111 HIS A N 1
ATOM 878 C CA . HIS A 1 111 ? 9.874 17.640 19.896 1.00 33.34 111 HIS A CA 1
ATOM 879 C C . HIS A 1 111 ? 8.385 18.009 19.902 1.00 33.34 111 HIS A C 1
ATOM 881 O O . HIS A 1 111 ? 8.027 19.111 20.313 1.00 33.34 111 HIS A O 1
ATOM 887 N N . PHE A 1 112 ? 7.548 17.101 19.388 1.00 34.41 112 PHE A N 1
ATOM 888 C CA . PHE A 1 112 ? 6.096 17.217 19.251 1.00 34.41 112 PHE A CA 1
ATOM 889 C C . PHE A 1 112 ? 5.420 17.396 20.618 1.00 34.41 112 PHE A C 1
ATOM 891 O O . PHE A 1 112 ? 4.823 16.474 21.173 1.00 34.41 112 PHE A O 1
ATOM 898 N N . ASN A 1 113 ? 5.516 18.603 21.163 1.00 24.05 113 ASN A N 1
ATOM 899 C CA . ASN A 1 113 ? 4.633 19.096 22.197 1.00 24.05 113 ASN A CA 1
ATOM 900 C C . ASN A 1 113 ? 3.440 19.715 21.467 1.00 24.05 113 ASN A C 1
ATOM 902 O O . ASN A 1 113 ? 3.596 20.645 20.677 1.00 24.05 113 ASN A O 1
ATOM 906 N N . VAL A 1 114 ? 2.260 19.134 21.663 1.00 28.81 114 VAL A N 1
ATOM 907 C CA . VAL A 1 114 ? 1.025 19.549 20.992 1.00 28.81 114 VAL A CA 1
ATOM 908 C C . VAL A 1 114 ? 0.644 20.949 21.481 1.00 28.81 114 VAL A C 1
ATOM 910 O O . VAL A 1 114 ? -0.031 21.083 22.495 1.00 28.81 114 VAL A O 1
ATOM 913 N N . ASN A 1 115 ? 1.063 21.985 20.754 1.00 24.59 115 ASN A N 1
ATOM 914 C CA . ASN A 1 115 ? 0.537 23.342 20.880 1.00 24.59 115 ASN A CA 1
ATOM 915 C C . ASN A 1 115 ? -0.263 23.716 19.625 1.00 24.59 115 ASN A C 1
ATOM 917 O O . ASN A 1 115 ? 0.055 23.311 18.507 1.00 24.59 115 ASN A O 1
ATOM 921 N N . HIS A 1 116 ? -1.327 24.489 19.850 1.00 34.09 116 HIS A N 1
ATOM 922 C CA . HIS A 1 116 ? -2.423 24.828 18.932 1.00 34.09 116 HIS A CA 1
ATOM 923 C C . HIS A 1 116 ? -2.039 25.552 17.622 1.00 34.09 116 HIS A C 1
ATOM 925 O O . HIS A 1 116 ? -2.920 25.834 16.819 1.00 34.09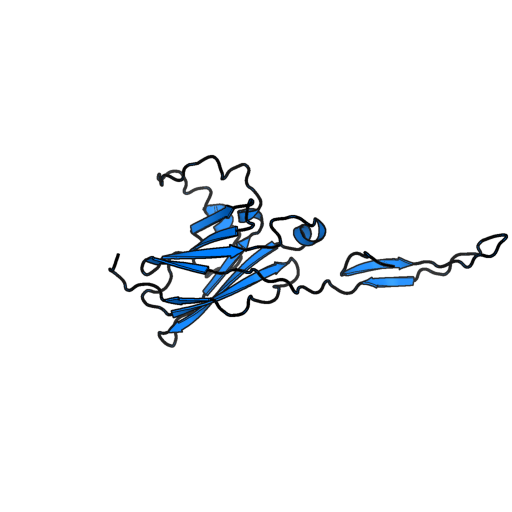 116 HIS A O 1
ATOM 931 N N . GLU A 1 117 ? -0.758 25.824 17.368 1.00 30.81 117 GLU A N 1
ATOM 932 C CA . GLU A 1 117 ? -0.296 26.543 16.170 1.00 30.81 117 GLU A CA 1
ATOM 933 C C . GLU A 1 117 ? 0.151 25.606 15.026 1.00 30.81 117 GLU A C 1
ATOM 935 O O . GLU A 1 117 ? 0.210 26.024 13.874 1.00 30.81 117 GLU A O 1
ATOM 940 N N . ASN A 1 118 ? 0.350 24.306 15.292 1.00 36.50 118 ASN A N 1
ATOM 941 C CA . ASN A 1 118 ? 0.821 23.316 14.305 1.00 36.50 118 ASN A CA 1
ATOM 942 C C . ASN A 1 118 ? -0.292 22.622 13.487 1.00 36.50 118 ASN A C 1
ATOM 944 O O . ASN A 1 118 ? -0.087 21.557 12.902 1.00 36.50 118 ASN A O 1
ATOM 948 N N . MET A 1 119 ? -1.479 23.226 13.393 1.00 32.41 119 MET A N 1
ATOM 949 C CA . MET A 1 119 ? -2.575 22.703 12.561 1.00 32.41 119 MET A CA 1
ATOM 950 C C . MET A 1 119 ? -2.347 22.873 11.044 1.00 32.41 119 MET A C 1
ATOM 952 O O . MET A 1 119 ? -3.057 22.255 10.256 1.00 32.41 119 MET A O 1
ATOM 956 N N . ILE A 1 120 ? -1.347 23.655 10.619 1.00 34.28 120 ILE A N 1
ATOM 957 C CA . ILE A 1 120 ? -1.195 24.103 9.221 1.00 34.28 120 ILE A CA 1
ATOM 958 C C . ILE A 1 120 ? -0.501 23.055 8.321 1.00 34.28 120 ILE A C 1
ATOM 960 O O . ILE A 1 120 ? -0.887 22.886 7.167 1.00 34.28 120 ILE A O 1
ATOM 964 N N . ASN A 1 121 ? 0.451 22.261 8.833 1.00 39.12 121 ASN A N 1
ATOM 965 C CA . ASN A 1 121 ? 1.151 21.237 8.028 1.00 39.12 121 ASN A CA 1
ATOM 966 C C . ASN A 1 121 ? 0.363 19.925 7.863 1.00 39.12 121 ASN A C 1
ATOM 968 O O . ASN A 1 121 ? 0.635 19.146 6.950 1.00 39.12 121 ASN A O 1
ATOM 972 N N . ASN A 1 122 ? -0.650 19.697 8.704 1.00 45.78 122 ASN A N 1
ATOM 973 C CA . ASN A 1 122 ? -1.548 18.545 8.592 1.00 45.78 122 ASN A CA 1
ATOM 974 C C . ASN A 1 122 ? -2.552 18.701 7.431 1.00 45.78 122 ASN A C 1
ATOM 976 O O . ASN A 1 122 ? -3.184 17.732 7.015 1.00 45.78 122 ASN A O 1
ATOM 980 N N . GLN A 1 123 ? -2.702 19.919 6.896 1.00 49.62 123 GLN A N 1
ATOM 981 C CA . GLN A 1 123 ? -3.672 20.230 5.849 1.00 49.62 123 GLN A CA 1
ATOM 982 C C . GLN A 1 123 ? -3.247 19.663 4.488 1.00 49.62 123 GLN A C 1
ATOM 984 O O . GLN A 1 123 ? -4.044 19.003 3.833 1.00 49.62 123 GLN A O 1
ATOM 989 N N . ARG A 1 124 ? -1.965 19.778 4.110 1.00 56.69 124 ARG A N 1
ATOM 990 C CA . ARG A 1 124 ? -1.474 19.362 2.781 1.00 56.69 124 ARG A CA 1
ATOM 991 C C . ARG A 1 124 ? -1.585 17.854 2.527 1.00 56.69 124 ARG A C 1
ATOM 993 O O . ARG A 1 124 ? -1.965 17.446 1.437 1.00 56.69 124 ARG A O 1
ATOM 1000 N N . CYS A 1 125 ? -1.285 17.008 3.513 1.00 57.09 125 CYS A N 1
ATOM 1001 C CA . CYS A 1 125 ? -1.402 15.551 3.344 1.00 57.09 125 CYS A CA 1
ATOM 1002 C C . CYS A 1 125 ? -2.863 15.072 3.334 1.00 57.09 125 CYS A C 1
ATOM 1004 O O . CYS A 1 125 ? -3.172 14.096 2.654 1.00 57.09 125 CYS A O 1
ATOM 1006 N N . ASN A 1 126 ? -3.759 15.771 4.038 1.00 54.62 126 ASN A N 1
ATOM 1007 C CA . ASN A 1 126 ? -5.196 15.499 3.989 1.00 54.62 126 ASN A CA 1
ATOM 1008 C C . ASN A 1 126 ? -5.835 16.017 2.685 1.00 54.62 126 ASN A C 1
ATOM 1010 O O . ASN A 1 126 ? -6.690 15.342 2.126 1.00 54.62 126 ASN A O 1
ATOM 1014 N N . GLU A 1 127 ? -5.379 17.156 2.153 1.00 54.16 127 GLU A N 1
ATOM 1015 C CA . GLU A 1 127 ? -5.808 17.724 0.861 1.00 54.16 12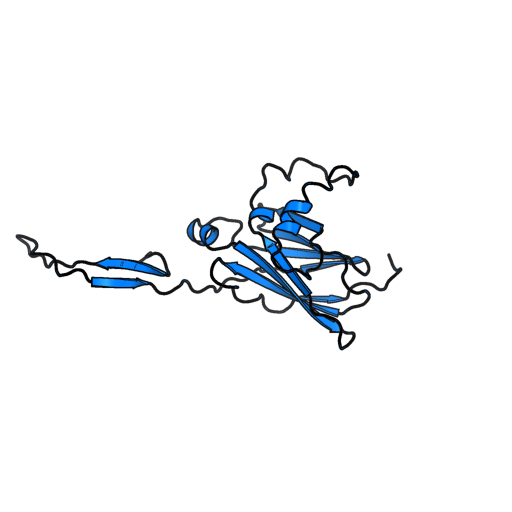7 GLU A CA 1
ATOM 1016 C C . GLU A 1 127 ? -5.347 16.893 -0.347 1.00 54.16 127 GLU A C 1
ATOM 1018 O O . GLU A 1 127 ? -6.022 16.852 -1.372 1.00 54.16 127 GLU A O 1
ATOM 1023 N N . LEU A 1 128 ? -4.207 16.204 -0.233 1.00 54.97 128 LEU A N 1
ATOM 1024 C CA . LEU A 1 128 ? -3.692 15.287 -1.257 1.00 54.97 128 LEU A CA 1
ATOM 1025 C C . LEU A 1 128 ? -4.369 13.912 -1.238 1.00 54.97 128 LEU A C 1
ATOM 1027 O O . LEU A 1 128 ? -4.001 13.043 -2.033 1.00 54.97 128 LEU A O 1
ATOM 1031 N N . ASN A 1 129 ? -5.321 13.686 -0.333 1.00 54.34 129 ASN A N 1
ATOM 1032 C CA . ASN A 1 129 ? -6.063 12.442 -0.269 1.00 54.34 129 ASN A CA 1
ATOM 1033 C C . ASN A 1 129 ? -7.183 12.462 -1.327 1.00 54.34 129 ASN A C 1
ATOM 1035 O O . ASN A 1 129 ? -8.141 13.220 -1.191 1.00 54.34 129 ASN A O 1
ATOM 1039 N N . PRO A 1 130 ? -7.095 11.647 -2.393 1.00 54.72 130 PRO A N 1
ATOM 1040 C CA . PRO A 1 130 ? -8.038 11.707 -3.507 1.00 54.72 130 PRO A CA 1
ATOM 1041 C C . PRO A 1 130 ? -9.404 11.074 -3.182 1.00 54.72 130 PRO A C 1
ATOM 1043 O O . PRO A 1 130 ? -10.258 10.985 -4.061 1.00 54.72 130 PRO A O 1
ATOM 1046 N N . PHE A 1 131 ? -9.611 10.587 -1.954 1.00 54.56 131 PHE A N 1
ATOM 1047 C CA . PHE A 1 131 ? -10.811 9.861 -1.547 1.00 54.56 131 PHE A CA 1
ATOM 1048 C C . PHE A 1 131 ? -11.701 10.741 -0.650 1.00 54.56 131 PHE A C 1
ATOM 1050 O O . PHE A 1 131 ? -11.432 10.895 0.537 1.00 54.56 131 PHE A O 1
ATOM 1057 N N . GLU A 1 132 ? -12.799 11.271 -1.204 1.00 48.25 132 GLU A N 1
ATOM 1058 C CA . GLU A 1 132 ? -13.714 12.246 -0.560 1.00 48.25 132 GLU A CA 1
ATOM 1059 C C . GLU A 1 132 ? -14.394 11.773 0.750 1.00 48.25 132 GLU A C 1
ATOM 1061 O O . GLU A 1 132 ? -14.994 12.583 1.448 1.00 48.25 132 GLU A O 1
ATOM 1066 N N . ASN A 1 133 ? -14.264 10.495 1.135 1.00 49.66 133 ASN A N 1
ATOM 1067 C CA . ASN A 1 133 ? -14.867 9.903 2.343 1.00 49.66 133 ASN A CA 1
ATOM 1068 C C . ASN A 1 133 ? -13.840 9.264 3.304 1.00 49.66 133 ASN A C 1
ATOM 1070 O O . ASN A 1 133 ? -14.180 8.366 4.076 1.00 49.66 133 ASN A O 1
ATOM 1074 N N . SER A 1 134 ? -12.565 9.650 3.235 1.00 47.75 134 SER A N 1
ATOM 1075 C CA . SER A 1 134 ? -11.515 8.977 4.003 1.00 47.75 134 SER A CA 1
ATOM 1076 C C . SER A 1 134 ? -11.410 9.468 5.447 1.00 47.75 134 SER A C 1
ATOM 1078 O O . SER A 1 134 ? -11.378 10.668 5.717 1.00 47.75 134 SER A O 1
ATOM 1080 N N . THR A 1 135 ? -11.233 8.526 6.364 1.00 52.53 135 THR A N 1
ATOM 1081 C CA . THR A 1 135 ? -10.746 8.775 7.719 1.00 52.53 135 THR A CA 1
ATOM 1082 C C . THR A 1 135 ? -9.479 9.618 7.722 1.00 52.53 135 THR A C 1
ATOM 1084 O O . THR A 1 135 ? -8.545 9.376 6.958 1.00 52.53 135 THR A O 1
ATOM 1087 N N . VAL A 1 136 ? -9.465 10.601 8.620 1.00 54.88 136 VAL A N 1
ATOM 1088 C CA . VAL A 1 136 ? -8.414 11.611 8.718 1.00 54.88 136 VAL A CA 1
ATOM 1089 C C . VAL A 1 136 ? -7.115 10.963 9.188 1.00 54.88 136 VAL A C 1
ATOM 1091 O O . VAL A 1 136 ? -7.014 10.474 10.320 1.00 54.88 136 VAL A O 1
ATOM 1094 N N . LEU A 1 137 ? -6.109 10.985 8.315 1.00 59.25 137 LEU A N 1
ATOM 1095 C CA . LEU A 1 137 ? -4.737 10.674 8.680 1.00 59.25 137 LEU A CA 1
ATOM 1096 C C . LEU A 1 137 ? -4.230 11.819 9.561 1.00 59.25 137 LEU A C 1
ATOM 1098 O O . LEU A 1 137 ? -4.171 12.971 9.137 1.00 59.25 137 LEU A O 1
ATOM 1102 N N . PHE A 1 138 ? -3.917 11.513 10.817 1.00 56.72 138 PHE A N 1
ATOM 1103 C CA . PHE A 1 138 ? -3.592 12.551 11.792 1.00 56.72 138 PHE A CA 1
ATOM 1104 C C . PHE A 1 138 ? -2.102 12.890 11.824 1.00 56.72 138 PHE A C 1
ATOM 1106 O O . PHE A 1 138 ? -1.737 14.029 12.097 1.00 56.72 138 PHE A O 1
ATOM 1113 N N . SER A 1 139 ? -1.239 11.899 11.605 1.00 62.69 139 SER A N 1
ATOM 1114 C CA . SER A 1 139 ? 0.208 12.095 11.526 1.00 62.69 139 SER A CA 1
ATOM 1115 C C . SER A 1 139 ? 0.892 10.892 10.888 1.00 62.69 139 SER A C 1
ATOM 1117 O O . SER A 1 139 ? 0.391 9.767 10.973 1.00 62.69 139 SER A O 1
ATOM 1119 N N . ALA A 1 140 ? 2.059 11.132 10.290 1.00 66.50 140 ALA A N 1
ATOM 1120 C CA . ALA A 1 140 ? 2.991 10.110 9.835 1.00 66.50 140 ALA A CA 1
ATOM 1121 C C . ALA A 1 140 ? 4.387 10.394 10.412 1.00 66.50 140 ALA A C 1
ATOM 1123 O O . ALA A 1 140 ? 4.786 11.545 10.562 1.00 66.50 140 ALA A O 1
ATOM 1124 N N . ASN A 1 141 ? 5.123 9.344 10.758 1.00 68.69 141 ASN A N 1
ATOM 1125 C CA . ASN A 1 141 ? 6.503 9.396 11.222 1.00 68.69 141 ASN A CA 1
ATOM 1126 C C . ASN A 1 141 ? 7.304 8.333 10.470 1.00 68.69 141 ASN A C 1
ATOM 1128 O O . ASN A 1 141 ? 6.833 7.207 10.304 1.00 68.69 141 ASN A O 1
ATOM 1132 N N . VAL A 1 142 ? 8.503 8.691 10.021 1.00 73.44 142 VAL A N 1
ATOM 1133 C CA . VAL A 1 142 ? 9.386 7.807 9.268 1.00 73.44 142 VAL A CA 1
ATOM 1134 C C . VAL A 1 142 ? 10.715 7.705 9.984 1.00 73.44 142 VAL A C 1
ATOM 1136 O O . VAL A 1 142 ? 11.465 8.674 10.085 1.00 73.44 142 VAL A O 1
ATOM 1139 N N . ASN A 1 143 ? 11.035 6.500 10.427 1.00 72.56 143 ASN A N 1
ATOM 1140 C CA . ASN A 1 143 ? 12.358 6.173 10.903 1.00 72.56 143 ASN A CA 1
ATOM 1141 C C . ASN A 1 143 ? 13.154 5.547 9.752 1.00 72.56 143 ASN A C 1
ATOM 1143 O O . ASN A 1 143 ? 12.973 4.387 9.390 1.00 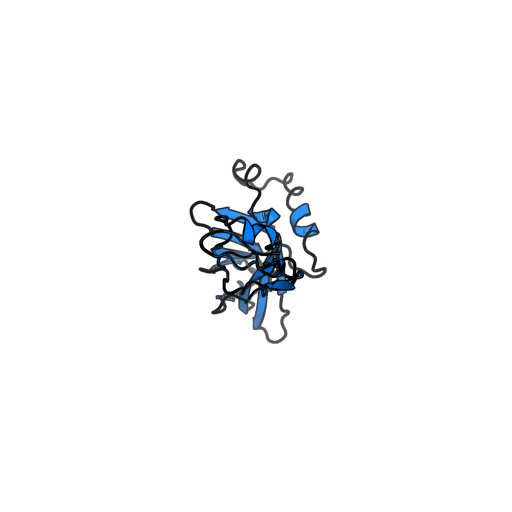72.56 143 ASN A O 1
ATOM 1147 N N . ARG A 1 144 ? 14.046 6.343 9.157 1.00 70.50 144 ARG A N 1
ATOM 1148 C CA . ARG A 1 144 ? 14.881 5.897 8.031 1.00 70.50 144 ARG A CA 1
ATOM 1149 C C . ARG A 1 144 ? 15.938 4.881 8.436 1.00 70.50 144 ARG A C 1
ATOM 1151 O O . ARG A 1 144 ? 16.288 4.044 7.626 1.00 70.50 144 ARG A O 1
ATOM 1158 N N . SER A 1 145 ? 16.409 4.912 9.685 1.00 70.62 145 SER A N 1
ATOM 1159 C CA . SER A 1 145 ? 17.450 3.978 10.144 1.00 70.62 145 SER A CA 1
ATOM 1160 C C . SER A 1 145 ? 16.991 2.517 10.142 1.00 70.62 145 SER A C 1
ATOM 1162 O O . SER A 1 145 ? 17.814 1.611 10.066 1.00 70.62 145 SER A O 1
ATOM 1164 N N . ASN A 1 146 ? 15.678 2.290 10.217 1.00 73.31 146 ASN A N 1
ATOM 1165 C CA . ASN A 1 146 ? 15.076 0.965 10.223 1.00 73.31 146 ASN A CA 1
ATOM 1166 C C . ASN A 1 146 ? 13.948 0.819 9.190 1.00 73.31 146 ASN A C 1
ATOM 1168 O O . ASN A 1 146 ? 13.161 -0.106 9.317 1.00 73.31 146 ASN A O 1
ATOM 1172 N N . HIS A 1 147 ? 13.835 1.704 8.195 1.00 79.06 147 HIS A N 1
ATOM 1173 C CA . HIS A 1 147 ? 12.788 1.646 7.158 1.00 79.06 147 HIS A CA 1
ATOM 1174 C C . HIS A 1 147 ? 11.349 1.574 7.681 1.00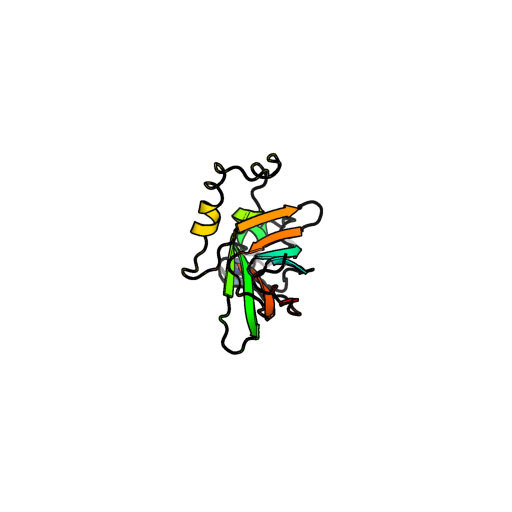 79.06 147 HIS A C 1
ATOM 1176 O O . HIS A 1 147 ? 10.463 1.041 7.007 1.00 79.06 147 HIS A O 1
ATOM 1182 N N . GLN A 1 148 ? 11.098 2.100 8.876 1.00 84.44 148 GLN A N 1
ATOM 1183 C CA . GLN A 1 148 ? 9.795 1.998 9.509 1.00 84.44 148 GLN A CA 1
ATOM 1184 C C . GLN A 1 148 ? 8.982 3.268 9.283 1.00 84.44 148 GLN A C 1
ATOM 1186 O O . GLN A 1 148 ? 9.427 4.377 9.572 1.00 84.44 148 GLN A O 1
ATOM 1191 N N . ILE A 1 149 ? 7.745 3.096 8.840 1.00 85.75 149 ILE A N 1
ATOM 1192 C CA . ILE A 1 149 ? 6.727 4.141 8.766 1.00 85.75 149 ILE A CA 1
ATOM 1193 C C . ILE A 1 149 ? 5.717 3.877 9.871 1.00 85.75 149 ILE A C 1
ATOM 1195 O O . ILE A 1 149 ? 5.344 2.737 10.131 1.00 85.75 149 ILE A O 1
ATOM 1199 N N . SER A 1 150 ? 5.280 4.932 10.544 1.00 85.56 150 SER A N 1
ATOM 1200 C CA . SER A 1 150 ? 4.195 4.891 11.515 1.00 85.56 150 SER A CA 1
ATOM 1201 C C . SER A 1 150 ? 3.166 5.954 11.184 1.00 85.56 150 SER A C 1
ATOM 1203 O O . SER A 1 150 ? 3.532 7.112 11.027 1.00 85.56 150 SER A O 1
ATOM 1205 N N . ILE A 1 151 ? 1.892 5.589 11.135 1.00 85.00 151 ILE A N 1
ATOM 1206 C CA . ILE A 1 151 ? 0.781 6.520 10.951 1.00 85.00 151 ILE A CA 1
ATOM 1207 C C . ILE A 1 151 ? -0.192 6.434 12.117 1.00 85.00 151 ILE A C 1
ATOM 1209 O O . ILE A 1 151 ? -0.360 5.374 12.718 1.00 85.00 151 ILE A O 1
ATOM 1213 N N . THR A 1 152 ? -0.849 7.547 12.421 1.00 83.12 152 THR A N 1
ATOM 1214 C CA . THR A 1 152 ? -1.935 7.587 13.405 1.00 83.12 152 THR A CA 1
ATOM 1215 C C . THR A 1 152 ? -3.252 7.844 12.692 1.00 83.12 152 THR A C 1
ATOM 1217 O O . THR A 1 152 ? -3.392 8.852 11.996 1.00 83.12 152 THR A O 1
ATOM 1220 N N . LEU A 1 153 ? -4.212 6.943 12.885 1.00 81.88 153 LEU A N 1
ATOM 1221 C CA . LEU A 1 153 ? -5.580 7.089 12.403 1.00 81.88 153 LEU A CA 1
ATOM 1222 C C . LEU A 1 153 ? -6.499 7.432 13.574 1.00 81.88 153 LEU A C 1
ATOM 1224 O O . LEU A 1 153 ? -6.401 6.817 14.638 1.00 81.88 153 LEU A O 1
ATOM 1228 N N . ASN A 1 154 ? -7.392 8.393 13.352 1.00 78.44 154 ASN A N 1
ATOM 1229 C CA . ASN A 1 154 ? -8.445 8.779 14.291 1.00 78.44 154 ASN A CA 1
ATOM 1230 C C . ASN A 1 154 ? -9.822 8.401 13.721 1.00 78.44 154 ASN A C 1
ATOM 1232 O O . ASN A 1 154 ? -9.911 7.965 12.583 1.00 78.44 154 ASN A O 1
ATOM 1236 N N . SER A 1 155 ? -10.906 8.604 14.470 1.00 77.75 155 SER A N 1
ATOM 1237 C CA . SER A 1 155 ? -12.283 8.410 13.982 1.00 77.75 155 SER A CA 1
ATOM 1238 C C . SER A 1 155 ? -12.628 6.980 13.529 1.00 77.75 155 SER A C 1
ATOM 1240 O O . SER A 1 155 ? -13.532 6.801 12.715 1.00 77.75 155 SER A O 1
ATOM 1242 N N . LEU A 1 156 ? -11.937 5.957 14.046 1.00 85.56 156 LEU A N 1
ATOM 1243 C CA . LEU A 1 156 ? -12.393 4.570 13.893 1.00 85.56 156 LEU A CA 1
ATOM 1244 C C . LEU A 1 156 ? -13.630 4.318 14.766 1.00 85.56 156 LEU A C 1
ATOM 1246 O O . LEU A 1 156 ? -13.841 5.001 15.771 1.00 85.56 156 LEU A O 1
ATOM 1250 N N . SER A 1 157 ? -14.436 3.325 14.393 1.00 88.56 157 SER A N 1
ATOM 1251 C CA . SER A 1 157 ? -15.583 2.924 15.204 1.00 88.56 157 SER A CA 1
ATOM 1252 C C . SER A 1 157 ? -15.110 2.263 16.512 1.00 88.56 157 SER A C 1
ATOM 1254 O O . SER A 1 157 ? -14.206 1.423 16.465 1.00 88.56 157 SER A O 1
ATOM 1256 N N . PRO A 1 158 ? -15.706 2.608 17.669 1.00 90.75 158 PRO A N 1
ATOM 1257 C CA . PRO A 1 158 ? -15.437 1.961 18.954 1.00 90.75 158 PRO A CA 1
ATOM 1258 C C . PRO A 1 158 ? -15.714 0.460 18.924 1.00 90.75 158 PRO A C 1
ATOM 1260 O O . PRO A 1 158 ? -16.606 0.005 18.209 1.00 90.75 158 PRO A O 1
ATOM 1263 N N . TYR A 1 159 ? -14.977 -0.303 19.731 1.00 92.56 159 TYR A N 1
ATOM 1264 C CA . TYR A 1 159 ? -15.158 -1.745 19.935 1.00 92.56 159 TYR A CA 1
ATOM 1265 C C . TYR A 1 159 ? -15.297 -2.579 18.645 1.00 92.56 159 TYR A C 1
ATOM 1267 O O . TYR A 1 159 ? -15.962 -3.614 18.615 1.00 92.56 159 TYR A O 1
ATOM 1275 N N . THR A 1 160 ? -14.659 -2.145 17.564 1.00 93.19 160 THR A N 1
ATOM 1276 C CA . THR A 1 160 ? -14.847 -2.694 16.221 1.00 93.19 160 THR A CA 1
ATOM 1277 C C . THR A 1 160 ? -13.617 -3.487 15.792 1.00 93.19 160 THR A C 1
ATOM 1279 O O . THR A 1 160 ? -12.485 -3.035 15.976 1.00 93.19 160 THR A O 1
ATOM 1282 N N . LEU A 1 161 ? -13.833 -4.695 15.265 1.00 96.00 161 LEU A N 1
ATOM 1283 C CA . LEU A 1 161 ? -12.797 -5.593 14.755 1.00 96.00 161 LEU A CA 1
ATOM 1284 C C . LEU A 1 161 ? -12.527 -5.302 13.280 1.00 96.00 161 LEU A C 1
ATOM 1286 O O . LEU A 1 161 ? -13.448 -5.349 12.462 1.00 96.00 161 LEU A O 1
ATOM 1290 N N . TYR A 1 162 ? -11.259 -5.079 12.947 1.00 95.25 162 TYR A N 1
ATOM 1291 C CA . TYR A 1 162 ? -10.805 -4.793 11.593 1.00 95.25 162 TYR A CA 1
ATOM 1292 C C . TYR A 1 162 ? -9.726 -5.773 11.133 1.00 95.25 162 TYR A C 1
ATOM 1294 O O . TYR A 1 162 ? -8.864 -6.183 11.911 1.00 95.25 162 TYR A O 1
ATOM 1302 N N . GLU A 1 163 ? -9.739 -6.066 9.836 1.00 97.00 163 GLU A N 1
ATOM 1303 C CA . GLU A 1 163 ? -8.595 -6.566 9.078 1.00 97.00 163 GLU A CA 1
ATOM 1304 C C . GLU A 1 163 ? -7.883 -5.401 8.389 1.00 97.00 163 GLU A C 1
ATOM 1306 O O . GLU A 1 163 ? -8.488 -4.641 7.632 1.00 97.00 163 GLU A O 1
ATOM 1311 N N . LEU A 1 164 ? -6.581 -5.277 8.625 1.00 95.56 164 LEU A N 1
ATOM 1312 C CA . LEU A 1 164 ? -5.715 -4.271 8.030 1.00 95.56 164 LEU A CA 1
ATOM 1313 C C . LEU A 1 164 ? -4.868 -4.872 6.907 1.00 95.56 164 LEU A C 1
ATOM 1315 O O . LEU A 1 164 ? -4.140 -5.849 7.098 1.00 95.56 164 LEU A O 1
ATOM 1319 N N . PHE A 1 165 ? -4.890 -4.198 5.762 1.00 94.88 165 PHE A N 1
ATOM 1320 C CA . PHE A 1 165 ? -4.039 -4.470 4.613 1.00 94.88 165 PHE A CA 1
ATOM 1321 C C . PHE A 1 165 ? -3.345 -3.194 4.152 1.00 94.88 165 PHE A C 1
ATOM 1323 O O . PHE A 1 165 ? -3.945 -2.117 4.150 1.00 94.88 165 PHE A O 1
ATOM 1330 N N . ILE A 1 166 ? -2.103 -3.313 3.689 1.00 94.25 166 ILE A N 1
ATOM 1331 C CA . ILE A 1 166 ? -1.366 -2.189 3.113 1.00 94.25 166 ILE A CA 1
ATOM 1332 C C . ILE A 1 166 ? -0.794 -2.605 1.760 1.00 94.25 166 ILE A C 1
ATOM 1334 O O . ILE A 1 166 ? -0.225 -3.685 1.617 1.00 94.25 166 ILE A O 1
ATOM 1338 N N . ALA A 1 167 ? -0.952 -1.745 0.760 1.00 91.56 167 ALA A N 1
ATOM 1339 C CA . ALA A 1 167 ? -0.366 -1.901 -0.565 1.00 91.56 167 ALA A CA 1
ATOM 1340 C C . ALA A 1 167 ? 0.447 -0.663 -0.946 1.00 91.56 167 ALA A C 1
ATOM 1342 O O . ALA A 1 167 ? 0.174 0.451 -0.494 1.00 91.56 167 ALA A O 1
ATOM 1343 N N . TYR A 1 168 ? 1.415 -0.848 -1.838 1.00 89.44 168 TYR A N 1
ATOM 1344 C CA . TYR A 1 168 ? 2.045 0.268 -2.533 1.00 89.44 168 TYR A CA 1
ATOM 1345 C C . TYR A 1 168 ? 1.122 0.803 -3.630 1.00 89.44 168 TYR A C 1
ATOM 1347 O O . TYR A 1 168 ? 0.455 0.039 -4.329 1.00 89.44 168 TYR A O 1
ATOM 1355 N N . VAL A 1 169 ? 1.107 2.119 -3.812 1.00 85.81 169 VAL A N 1
ATOM 1356 C CA . VAL A 1 169 ? 0.399 2.796 -4.900 1.00 85.81 169 VAL A CA 1
ATOM 1357 C C . VAL A 1 169 ? 1.422 3.317 -5.887 1.00 85.81 169 VAL A C 1
ATOM 1359 O O . VAL A 1 169 ? 2.356 4.018 -5.502 1.00 85.81 169 VAL A O 1
ATOM 1362 N N . TYR A 1 170 ? 1.224 3.005 -7.161 1.00 81.12 170 TYR A N 1
ATOM 1363 C CA . TYR A 1 170 ? 2.057 3.452 -8.269 1.00 81.12 170 TYR A CA 1
ATOM 1364 C C . TYR A 1 170 ? 1.240 4.335 -9.215 1.00 81.12 170 TYR A C 1
ATOM 1366 O O . TYR A 1 170 ? 0.012 4.294 -9.203 1.00 81.12 170 TYR A O 1
ATOM 1374 N N . ILE A 1 171 ? 1.914 5.091 -10.087 1.00 77.50 171 ILE A N 1
ATOM 1375 C CA . ILE A 1 171 ? 1.294 6.021 -11.053 1.00 77.50 171 ILE A CA 1
ATOM 1376 C C . ILE A 1 171 ? 0.150 5.382 -11.850 1.00 77.50 171 ILE A C 1
ATOM 1378 O O . ILE A 1 171 ? -0.830 6.049 -12.163 1.00 77.50 171 ILE A O 1
ATOM 1382 N N . SER A 1 172 ? 0.284 4.106 -12.209 1.00 74.25 172 SER A N 1
ATOM 1383 C CA . SER A 1 172 ? -0.661 3.420 -13.096 1.00 74.25 172 SER A CA 1
ATOM 1384 C C . SER A 1 172 ? -1.601 2.444 -12.391 1.00 74.25 172 SER A C 1
ATOM 1386 O O . SER A 1 172 ? -2.571 2.013 -13.011 1.00 74.25 172 SER A O 1
ATOM 1388 N N . ARG A 1 173 ? -1.308 2.038 -11.145 1.00 80.12 173 ARG A N 1
ATOM 1389 C CA . ARG A 1 173 ? -2.061 0.992 -10.430 1.00 80.12 173 ARG A CA 1
ATOM 1390 C C . ARG A 1 173 ? -1.683 0.876 -8.954 1.00 80.12 173 ARG A C 1
ATOM 1392 O O . ARG A 1 173 ? -0.612 1.310 -8.537 1.00 80.12 173 ARG A O 1
ATOM 1399 N N . VAL A 1 174 ? -2.526 0.185 -8.194 1.00 85.94 174 VAL A N 1
ATOM 1400 C CA . VAL A 1 174 ? -2.207 -0.312 -6.847 1.00 85.94 174 VAL A CA 1
ATOM 1401 C C . VAL A 1 174 ? -1.498 -1.667 -6.968 1.00 85.94 174 VAL A C 1
ATOM 1403 O O . VAL A 1 174 ? -1.865 -2.491 -7.809 1.00 85.94 174 VAL A O 1
ATOM 1406 N N . GLY A 1 175 ? -0.448 -1.877 -6.175 1.00 87.31 175 GLY A N 1
ATOM 1407 C CA . GLY A 1 175 ? 0.247 -3.158 -6.055 1.00 87.31 175 GLY A CA 1
ATOM 1408 C C . GLY A 1 175 ? -0.563 -4.203 -5.275 1.00 87.31 175 GLY A C 1
ATOM 1409 O O . GLY A 1 175 ? -1.700 -3.945 -4.873 1.00 87.31 175 GLY A O 1
ATOM 1410 N N . PRO A 1 176 ? -0.001 -5.398 -5.040 1.00 91.19 176 PRO A N 1
ATOM 1411 C CA . PRO A 1 176 ? -0.638 -6.380 -4.174 1.00 91.19 176 PRO A CA 1
ATOM 1412 C C . PRO A 1 176 ? -0.759 -5.849 -2.739 1.00 91.19 176 PRO A C 1
ATOM 1414 O O . PRO A 1 176 ? 0.096 -5.109 -2.253 1.00 91.19 176 PRO A O 1
ATOM 1417 N N . PHE A 1 177 ? -1.828 -6.249 -2.054 1.00 93.38 177 PHE A N 1
ATOM 1418 C CA . PHE A 1 177 ? -1.976 -6.013 -0.621 1.00 93.38 177 PHE A CA 1
ATOM 1419 C C . PHE A 1 177 ? -1.124 -6.996 0.180 1.00 93.38 177 PHE A C 1
ATOM 1421 O O . PHE A 1 177 ? -1.005 -8.169 -0.189 1.00 93.38 177 PHE A O 1
ATOM 1428 N N . SER A 1 178 ? -0.576 -6.508 1.293 1.00 94.69 178 SER A N 1
ATOM 1429 C CA . SER A 1 178 ? 0.132 -7.303 2.291 1.00 94.69 178 SER A CA 1
ATOM 1430 C C . SER A 1 178 ? -0.686 -8.512 2.735 1.00 94.69 178 SER A C 1
ATOM 1432 O O . SER A 1 178 ? -1.908 -8.435 2.883 1.00 94.69 178 SER A O 1
ATOM 1434 N N . LYS A 1 179 ? -0.007 -9.635 2.973 1.00 92.31 179 LYS A N 1
ATOM 1435 C CA . LYS A 1 179 ? -0.607 -10.842 3.544 1.00 92.31 179 LYS A CA 1
ATOM 1436 C C . LYS A 1 179 ? 0.333 -11.452 4.594 1.00 92.31 179 LYS A C 1
ATOM 1438 O O . LYS A 1 179 ? 1.541 -11.450 4.357 1.00 92.31 179 LYS A O 1
ATOM 1443 N N . PRO A 1 180 ? -0.194 -12.029 5.690 1.00 93.94 180 PRO A N 1
ATOM 1444 C CA . PRO A 1 180 ? -1.609 -12.033 6.084 1.00 93.94 180 PRO A CA 1
ATOM 1445 C C . PRO A 1 180 ? -2.113 -10.630 6.475 1.00 93.94 180 PRO A C 1
ATOM 1447 O O . PRO A 1 180 ? -1.334 -9.679 6.522 1.00 93.94 180 PRO A O 1
ATOM 1450 N N . ALA A 1 181 ? -3.424 -10.502 6.692 1.00 94.12 181 ALA A N 1
ATOM 1451 C CA . ALA A 1 181 ? -4.000 -9.294 7.277 1.00 94.12 181 ALA A CA 1
ATOM 1452 C C . ALA A 1 181 ? -3.539 -9.148 8.730 1.00 94.12 181 ALA A C 1
ATOM 1454 O O . ALA A 1 181 ? -3.445 -10.149 9.443 1.00 94.12 181 ALA A O 1
ATOM 1455 N N . GLU A 1 182 ? -3.320 -7.913 9.172 1.00 97.25 182 GLU A N 1
ATOM 1456 C CA . GLU A 1 182 ? -3.145 -7.628 10.595 1.00 97.25 182 GLU A CA 1
ATOM 1457 C C . GLU A 1 182 ? -4.525 -7.386 11.217 1.00 97.25 182 GLU A C 1
ATOM 1459 O O . GLU A 1 182 ? -5.288 -6.550 10.734 1.00 97.25 182 GLU A O 1
ATOM 1464 N N . VAL A 1 183 ? -4.879 -8.136 12.260 1.00 96.88 183 VAL A N 1
ATOM 1465 C CA . VAL A 1 183 ? -6.228 -8.108 12.847 1.00 96.88 183 VAL A CA 1
ATOM 1466 C C . VAL A 1 183 ? -6.189 -7.425 14.205 1.00 96.88 183 VAL A C 1
ATOM 1468 O O . VAL A 1 183 ? -5.430 -7.829 15.083 1.00 96.88 183 VAL A O 1
ATOM 1471 N N . PHE A 1 184 ? -7.038 -6.420 14.413 1.00 95.75 184 PHE A N 1
ATOM 1472 C CA . PHE A 1 184 ? -7.114 -5.708 15.690 1.00 95.75 184 PHE A CA 1
ATOM 1473 C C . PHE A 1 184 ? -8.538 -5.245 16.001 1.00 95.75 184 PHE A C 1
ATOM 1475 O O . PHE A 1 184 ? -9.352 -5.040 15.102 1.00 95.75 184 PHE A O 1
ATOM 1482 N N . ARG A 1 185 ? -8.829 -5.046 17.290 1.00 95.00 185 ARG A N 1
ATOM 1483 C CA . ARG A 1 185 ? -10.088 -4.460 17.762 1.00 95.00 185 ARG A CA 1
ATOM 1484 C C . ARG A 1 185 ? -9.820 -3.136 18.467 1.00 95.00 185 ARG A C 1
ATOM 1486 O O . ARG A 1 185 ? -8.935 -3.072 19.317 1.00 95.00 185 ARG A O 1
ATOM 1493 N N . THR A 1 186 ? -10.575 -2.095 18.131 1.00 92.75 186 THR A N 1
ATOM 1494 C CA . THR A 1 186 ? -10.539 -0.826 18.875 1.00 92.75 186 THR A CA 1
ATOM 1495 C C . THR A 1 186 ? -11.101 -0.994 20.292 1.00 92.75 186 THR A C 1
ATOM 1497 O O . THR A 1 186 ? -11.838 -1.939 20.573 1.00 92.75 186 THR A O 1
ATOM 1500 N N . THR A 1 187 ? -10.747 -0.112 21.229 1.00 91.06 187 THR A N 1
ATOM 1501 C CA . THR A 1 187 ? -11.288 -0.209 22.597 1.00 91.06 187 THR A CA 1
ATOM 1502 C C . THR A 1 187 ? -12.755 0.229 22.661 1.00 91.06 187 THR A C 1
ATOM 1504 O O . THR A 1 187 ? -13.288 0.835 21.732 1.00 91.06 187 THR A O 1
ATOM 1507 N N . GLU A 1 188 ? -13.429 -0.094 23.764 1.00 88.62 188 GLU A N 1
ATOM 1508 C CA . GLU A 1 188 ? -14.763 0.438 24.063 1.00 88.62 188 GLU A CA 1
ATOM 1509 C C . GLU A 1 188 ? -14.701 1.949 24.329 1.00 88.62 188 GLU A C 1
ATOM 1511 O O . GLU A 1 188 ? -13.712 2.454 24.873 1.00 88.62 188 GLU A O 1
ATOM 1516 N N . ASP A 1 189 ? -15.779 2.663 23.997 1.00 78.00 189 ASP A N 1
ATOM 1517 C CA . ASP A 1 189 ? -15.929 4.068 24.376 1.00 78.00 189 ASP A CA 1
ATOM 1518 C C . ASP A 1 189 ? -15.882 4.218 25.905 1.00 78.00 189 ASP A C 1
ATOM 1520 O O . ASP A 1 189 ? -16.590 3.532 26.643 1.00 78.00 189 ASP A O 1
ATOM 1524 N N . GLY A 1 190 ? -15.040 5.135 26.391 1.00 65.38 190 GLY A N 1
ATOM 1525 C CA . GLY A 1 190 ? -14.961 5.482 27.813 1.00 65.38 190 GLY A CA 1
ATOM 1526 C C . GLY A 1 190 ? -14.004 4.645 28.673 1.00 65.38 190 GLY A C 1
ATOM 1527 O O . GLY A 1 190 ? -13.987 4.841 29.887 1.00 65.38 190 GLY A O 1
ATOM 1528 N N . LYS A 1 191 ? -13.178 3.764 28.090 1.00 54.00 191 LYS A N 1
ATOM 1529 C CA . LYS A 1 191 ? -12.058 3.113 28.799 1.00 54.00 191 LYS A CA 1
ATOM 1530 C C . LYS A 1 191 ? -10.709 3.627 28.276 1.00 54.00 191 LYS A C 1
ATOM 1532 O O . LYS A 1 191 ? -10.409 3.464 27.093 1.00 54.00 191 LYS A O 1
ATOM 1537 N N . LEU A 1 192 ? -9.946 4.268 29.170 1.00 49.38 192 LEU A N 1
ATOM 1538 C CA . LEU A 1 192 ? -8.523 4.615 29.029 1.00 49.38 192 LEU A CA 1
ATOM 1539 C C . LEU A 1 192 ? -7.657 3.508 29.633 1.00 49.38 192 LEU A C 1
ATOM 1541 O O . LEU A 1 192 ? -8.059 2.988 30.700 1.00 49.38 192 LEU A O 1
#

InterPro domains:
  IPR003961 Fibronectin type III [PS50853] (1-36)
  IPR003961 Fibronectin type III [cd00063] (2-33)
  IPR013783 Immunoglobulin-like fold [G3DSA:2.60.40.10] (1-38)
  IPR036116 Fibronectin type III superfamily [SSF49265] (2-59)

Solvent-accessible surface area (backbone atoms only — not comparable to full-atom values): 11362 Å² total; per-residue (Å²): 139,81,90,72,65,55,64,35,77,46,81,44,65,55,59,60,68,61,101,87,52,66,55,73,63,50,73,80,43,80,48,67,44,62,68,73,83,66,81,68,47,51,38,80,68,47,75,48,71,73,33,20,29,30,35,37,41,33,30,31,41,82,76,71,65,77,52,73,78,54,60,76,40,47,50,25,36,40,38,38,36,44,50,61,35,60,82,89,51,76,63,47,52,40,62,45,53,38,70,73,66,70,67,65,93,83,64,80,82,63,84,85,68,95,55,95,79,68,66,67,75,55,46,59,61,55,70,68,36,91,55,98,83,45,61,56,71,68,47,67,48,65,44,74,96,72,32,32,39,34,37,33,41,42,83,46,63,51,54,26,33,32,37,36,34,35,18,41,26,35,82,89,46,71,42,46,63,27,78,76,63,50,74,50,61,31,36,50,78,93,60,130

Nearest PDB structures (foldseek):
  5e53-assembly3_C  TM=6.749E-01  e=3.595E-07  Gallus gallus
  6x3a-assembly1_A  TM=6.747E-01  e=2.317E-06  Homo sapiens
  7mro-assembly1_A  TM=6.285E-01  e=1.454E-06  Danio rerio
  5e55-assembly1_A  TM=6.504E-01  e=3.792E-05  Mus musculus
  2v5y-assembly1_A  TM=6.612E-01  e=2.574E-04  Homo sapiens

Radius of gyration: 22.83 Å; Cα contacts (8 Å, |Δi|>4): 366; chains: 1; bounding box: 60×39×72 Å

Sequence (192 aa):
MTNLKPSTRYHLKISACNDYECGTFSEVLQVQTLPHELLKTPSLISVTVHQANKVKISFFSDYIDRDEYYTEQMKGYLIKLSCIDPPGCSDLQVYLPLECVTDSETFAAEHFNVNHENMINNQRCNELNPFENSTVLFSANVNRSNHQISITLNSLSPYTLYELFIAYVYISRVGPFSKPAEVFRTTEDGKL

Mean predicted aligned error: 11.45 Å

Foldseek 3Di:
DPDDQAQDKDWDWDWDDDPPGTDDTDDTDIDTHHHDAQPDFWAPWDWDADAQFKIKIKTADPPLPDPPSVVQWFFFKKKWKDWDPPPPDDIAIWTFGPCQANDPPPPPPDPPPDDPPPPPVQVVRQVPTPDPDHFRFRHWDADSVRRMIMTMTGGHHGQTKIWIWMWIATPVGTHDIDPDTDIDTHHHPPDD

pLDDT: mean 76.61, std 19.43, range [24.05, 97.25]